Protein AF-A0A7J6RVM0-F1 (afdb_monomer)

Radius of gyration: 39.23 Å; Cα contacts (8 Å, |Δi|>4): 99; chains: 1; bounding box: 73×76×97 Å

Solvent-accessible surface area (backbone atoms only — not comparable to full-atom values): 15600 Å² total; per-residue (Å²): 110,70,68,58,53,52,49,55,49,51,59,50,51,53,38,50,75,67,66,37,81,84,51,55,70,68,57,56,49,52,52,51,51,55,53,43,67,66,47,49,62,53,53,52,47,52,54,49,55,61,58,46,70,56,40,62,62,53,48,52,56,52,52,52,54,42,52,54,50,46,51,50,42,72,72,75,33,83,79,55,61,64,68,63,50,49,50,53,49,52,56,49,54,54,46,53,52,51,50,52,55,44,50,55,50,36,73,73,45,59,89,88,51,85,70,73,70,56,68,66,58,57,52,50,56,52,50,52,53,47,50,54,50,52,49,62,73,63,61,70,73,78,72,76,81,74,76,53,71,73,44,67,71,33,58,69,52,40,47,52,52,46,49,64,72,43,66,85,42,90,85,61,72,70,76,57,57,82,77,49,53,62,67,56,50,50,51,52,46,53,54,70,75,52,80,82,68,74,73,72,61,65,72,64,65,76,74,68,86,81,77,88,87,88,87,88,83,85,86,90,83,81,89,78,90,82,86,86,82,88,77,90,87,80,88,79,88,79,90,83,89,87,89,83,91,135

Structure (mmCIF, N/CA/C/O backbone):
data_AF-A0A7J6RVM0-F1
#
_entry.id   AF-A0A7J6RVM0-F1
#
loop_
_atom_site.group_PDB
_atom_site.id
_atom_site.type_symbol
_atom_site.label_atom_id
_atom_site.label_alt_id
_atom_site.label_comp_id
_atom_site.label_asym_id
_atom_site.label_entity_id
_atom_site.label_seq_id
_atom_site.pdbx_PDB_ins_code
_atom_site.Cartn_x
_atom_site.Cartn_y
_atom_site.Cartn_z
_atom_site.occupancy
_atom_site.B_iso_or_equiv
_atom_site.auth_seq_id
_atom_site.auth_comp_id
_atom_site.auth_asym_id
_atom_site.auth_atom_id
_atom_site.pdbx_PDB_model_num
ATOM 1 N N . MET A 1 1 ? 14.704 2.846 -29.308 1.00 75.25 1 MET A N 1
ATOM 2 C CA . MET A 1 1 ? 15.282 2.308 -28.051 1.00 75.25 1 MET A CA 1
ATOM 3 C C . MET A 1 1 ? 16.031 0.999 -28.290 1.00 75.25 1 MET A C 1
ATOM 5 O O . MET A 1 1 ? 17.235 0.998 -28.102 1.00 75.25 1 MET A O 1
ATOM 9 N N . ARG A 1 2 ? 15.378 -0.074 -28.772 1.00 86.00 2 ARG A N 1
ATOM 10 C CA . ARG A 1 2 ? 16.031 -1.372 -29.061 1.00 86.00 2 ARG A CA 1
ATOM 11 C C . ARG A 1 2 ? 17.279 -1.259 -29.944 1.00 86.00 2 ARG A C 1
ATOM 13 O O . ARG A 1 2 ? 18.322 -1.780 -29.584 1.00 86.00 2 ARG A O 1
ATOM 20 N N . GLU A 1 3 ? 17.171 -0.568 -31.074 1.00 88.75 3 GLU A N 1
ATOM 21 C CA . GLU A 1 3 ? 18.282 -0.406 -32.025 1.00 88.75 3 GLU A CA 1
ATOM 22 C C . GLU A 1 3 ? 19.465 0.360 -31.424 1.00 88.75 3 GLU A C 1
ATOM 24 O O . GLU A 1 3 ? 20.609 0.004 -31.671 1.00 88.75 3 GLU A O 1
ATOM 29 N N . GLY A 1 4 ? 19.192 1.359 -30.577 1.00 87.69 4 GLY A N 1
ATOM 30 C CA . GLY A 1 4 ? 20.231 2.101 -29.859 1.00 87.69 4 GLY A CA 1
ATOM 31 C C . GLY A 1 4 ? 20.997 1.215 -28.878 1.00 87.69 4 GLY A C 1
ATOM 32 O O . GLY A 1 4 ? 22.219 1.211 -28.903 1.00 87.69 4 GLY A O 1
ATOM 33 N N . ILE A 1 5 ? 20.284 0.398 -28.092 1.00 89.56 5 ILE A N 1
ATOM 34 C CA . ILE A 1 5 ? 20.905 -0.565 -27.166 1.00 89.56 5 ILE A CA 1
ATOM 35 C C . ILE A 1 5 ? 21.752 -1.584 -27.933 1.00 89.56 5 ILE A C 1
ATOM 37 O O . ILE A 1 5 ? 22.880 -1.847 -27.538 1.00 89.56 5 ILE A O 1
ATOM 41 N N . MET A 1 6 ? 21.230 -2.131 -29.038 1.00 91.81 6 MET A N 1
ATOM 42 C CA . MET A 1 6 ? 21.968 -3.087 -29.874 1.00 91.81 6 MET A CA 1
ATOM 43 C C . MET A 1 6 ? 23.247 -2.473 -30.433 1.00 91.81 6 MET A C 1
ATOM 45 O O . MET A 1 6 ? 24.297 -3.101 -30.377 1.00 91.81 6 MET A O 1
ATOM 49 N N . LYS A 1 7 ? 23.174 -1.223 -30.898 1.00 93.19 7 LYS A N 1
ATOM 50 C CA . LYS A 1 7 ? 24.337 -0.489 -31.387 1.00 93.19 7 LYS A CA 1
ATOM 51 C C . LYS A 1 7 ? 25.396 -0.315 -30.297 1.00 93.19 7 LYS A C 1
ATOM 53 O O . LYS A 1 7 ? 26.555 -0.621 -30.536 1.00 93.19 7 LYS A O 1
ATOM 58 N N . THR A 1 8 ? 25.007 0.126 -29.101 1.00 91.25 8 THR A N 1
ATOM 59 C CA . THR A 1 8 ? 25.942 0.296 -27.975 1.00 91.25 8 THR A CA 1
ATOM 60 C C . THR A 1 8 ? 26.520 -1.037 -27.494 1.00 91.25 8 THR A C 1
ATOM 62 O O . THR A 1 8 ? 27.668 -1.073 -27.050 1.00 91.25 8 THR A O 1
ATOM 65 N N . LEU A 1 9 ? 25.760 -2.134 -27.602 1.00 93.38 9 LEU A N 1
ATOM 66 C CA . LEU A 1 9 ? 26.260 -3.485 -27.344 1.00 93.38 9 LEU A CA 1
ATOM 67 C C . LEU A 1 9 ? 27.372 -3.850 -28.332 1.00 93.38 9 LEU A C 1
ATOM 69 O O . LEU A 1 9 ? 28.460 -4.202 -27.891 1.00 93.38 9 LEU A O 1
ATOM 73 N N . SER A 1 10 ? 27.119 -3.695 -29.636 1.00 94.00 10 SER A N 1
ATOM 74 C CA . SER A 1 10 ? 28.106 -3.976 -30.685 1.00 94.00 10 SER A CA 1
ATOM 75 C C . SER A 1 10 ? 29.347 -3.095 -30.549 1.00 94.00 10 SER A C 1
ATOM 77 O O . SER A 1 10 ? 30.451 -3.611 -30.521 1.00 94.00 10 SER A O 1
ATOM 79 N N . GLU A 1 11 ? 29.185 -1.789 -30.321 1.00 93.38 11 GLU A N 1
ATOM 80 C CA . GLU A 1 11 ? 30.313 -0.871 -30.084 1.00 93.38 11 GLU A CA 1
ATOM 81 C C . GLU A 1 11 ? 31.141 -1.247 -28.837 1.00 93.38 11 GLU A C 1
ATOM 83 O O . GLU A 1 11 ? 32.331 -0.941 -28.752 1.00 93.38 11 GLU A O 1
ATOM 88 N N . SER A 1 12 ? 30.516 -1.869 -27.833 1.00 92.94 12 SER A N 1
ATOM 89 C CA . SER A 1 12 ? 31.219 -2.351 -26.638 1.00 92.94 12 SER A CA 1
ATOM 90 C C . SER A 1 12 ? 31.926 -3.684 -26.879 1.00 92.94 12 SER A C 1
ATOM 92 O O . SER A 1 12 ? 32.985 -3.909 -26.298 1.00 92.94 12 SER A O 1
ATOM 94 N N . GLU A 1 13 ? 31.352 -4.549 -27.716 1.00 93.31 13 GLU A N 1
ATOM 95 C CA . GLU A 1 13 ? 31.953 -5.806 -28.162 1.00 93.31 13 GLU A CA 1
ATOM 96 C C . GLU A 1 13 ? 33.166 -5.551 -29.064 1.00 93.31 13 GLU A C 1
ATOM 98 O O . GLU A 1 13 ? 34.245 -6.064 -28.779 1.00 93.31 13 GLU A O 1
ATOM 103 N N . ASP A 1 14 ? 33.025 -4.692 -30.074 1.00 94.75 14 ASP A N 1
ATOM 104 C CA . ASP A 1 14 ? 34.112 -4.297 -30.976 1.00 94.75 14 ASP A CA 1
ATOM 105 C C . ASP A 1 14 ? 35.287 -3.715 -30.180 1.00 94.75 14 ASP A C 1
ATOM 107 O O . ASP A 1 14 ? 36.434 -4.132 -30.339 1.00 94.75 14 ASP A O 1
ATOM 111 N N . TRP A 1 15 ? 34.995 -2.831 -29.219 1.00 94.81 15 TRP A N 1
ATOM 112 C CA . TRP A 1 15 ? 36.018 -2.287 -28.329 1.00 94.81 15 TRP A CA 1
ATOM 113 C C . TRP A 1 15 ? 36.731 -3.366 -27.507 1.00 94.81 15 TRP A C 1
ATOM 115 O O . TRP A 1 15 ? 37.932 -3.250 -27.284 1.00 94.81 15 TRP A O 1
ATOM 125 N N . LEU A 1 16 ? 36.028 -4.411 -27.059 1.00 94.75 16 LEU A N 1
ATOM 126 C CA . LEU A 1 16 ? 36.638 -5.494 -26.285 1.00 94.75 16 LEU A CA 1
ATOM 127 C C . LEU A 1 16 ? 37.669 -6.278 -27.113 1.00 94.75 16 LEU A C 1
ATOM 129 O O . LEU A 1 16 ? 38.666 -6.736 -26.555 1.00 94.75 16 LEU A O 1
ATOM 133 N N . TYR A 1 17 ? 37.435 -6.415 -28.421 1.00 93.25 17 TYR A N 1
ATOM 134 C CA . TYR A 1 17 ? 38.341 -7.095 -29.348 1.00 93.25 17 TYR A CA 1
ATOM 135 C C . TYR A 1 17 ? 39.488 -6.212 -29.860 1.00 93.25 17 TYR A C 1
ATOM 137 O O . TYR A 1 17 ? 40.534 -6.751 -30.219 1.00 93.25 17 TYR A O 1
ATOM 145 N N . GLU A 1 18 ? 39.312 -4.889 -29.892 1.00 92.06 18 GLU A N 1
ATOM 146 C CA . GLU A 1 18 ? 40.324 -3.937 -30.365 1.00 92.06 18 GLU A CA 1
ATOM 147 C C . GLU A 1 18 ? 41.184 -3.389 -29.212 1.00 92.06 18 GLU A C 1
ATOM 149 O O . GLU A 1 18 ? 42.302 -3.851 -28.985 1.00 92.06 18 GLU A O 1
ATOM 154 N N . ASP A 1 19 ? 40.653 -2.426 -28.457 1.00 90.44 19 ASP A N 1
ATOM 155 C CA . ASP A 1 19 ? 41.395 -1.662 -27.442 1.00 90.44 19 ASP A CA 1
ATOM 156 C C . ASP A 1 19 ? 41.213 -2.210 -26.013 1.00 90.44 19 ASP A C 1
ATOM 158 O O . ASP A 1 19 ? 41.836 -1.735 -25.061 1.00 90.44 19 ASP A O 1
ATOM 162 N N . GLY A 1 20 ? 40.324 -3.187 -25.829 1.00 87.56 20 GLY A N 1
ATOM 163 C CA . GLY A 1 20 ? 39.882 -3.645 -24.516 1.00 87.56 20 GLY A CA 1
ATOM 164 C C . GLY A 1 20 ? 40.926 -4.447 -23.742 1.00 87.56 20 GLY A C 1
ATOM 165 O O . GLY A 1 20 ? 40.943 -4.379 -22.514 1.00 87.56 20 GLY A O 1
ATOM 166 N N . PHE A 1 21 ? 41.815 -5.184 -24.416 1.00 89.50 21 PHE A N 1
ATOM 167 C CA . PHE A 1 21 ? 42.721 -6.142 -23.762 1.00 89.50 21 PHE A CA 1
ATOM 168 C C . PHE A 1 21 ? 43.601 -5.507 -22.670 1.00 89.50 21 PHE A C 1
ATOM 170 O O . PHE A 1 21 ? 43.690 -6.048 -21.568 1.00 89.50 21 PHE A O 1
ATOM 177 N N . ASP A 1 22 ? 44.169 -4.329 -22.946 1.00 91.31 22 ASP A N 1
ATOM 178 C CA . ASP A 1 22 ? 45.047 -3.591 -22.024 1.00 91.31 22 ASP A CA 1
ATOM 179 C C . ASP A 1 22 ? 44.336 -2.422 -21.310 1.00 91.31 22 ASP A C 1
ATOM 181 O O . ASP A 1 22 ? 44.972 -1.606 -20.632 1.00 91.31 22 ASP A O 1
ATOM 185 N N . ALA A 1 23 ? 43.011 -2.310 -21.454 1.00 92.38 23 ALA A N 1
ATOM 186 C CA . ALA A 1 23 ? 42.252 -1.205 -20.887 1.00 92.38 23 ALA A CA 1
ATOM 187 C C . ALA A 1 23 ? 42.207 -1.246 -19.351 1.00 92.38 23 ALA A C 1
ATOM 189 O O . ALA A 1 23 ? 42.189 -2.297 -18.705 1.00 92.38 23 ALA A O 1
ATOM 190 N N . GLN A 1 24 ? 42.134 -0.066 -18.734 1.00 94.75 24 GLN A N 1
ATOM 191 C CA . GLN A 1 24 ? 42.049 0.037 -17.279 1.00 94.75 24 GLN A CA 1
ATOM 192 C C . GLN A 1 24 ? 40.655 -0.350 -16.772 1.00 94.75 24 GLN A C 1
ATOM 194 O O . GLN A 1 24 ? 39.640 -0.079 -17.412 1.00 94.75 24 GLN A O 1
ATOM 199 N N . LEU A 1 25 ? 40.583 -0.903 -15.556 1.00 93.81 25 LEU A N 1
ATOM 200 C CA . LEU A 1 25 ? 39.324 -1.315 -14.916 1.00 93.81 25 LEU A CA 1
ATOM 201 C C . LEU A 1 25 ? 38.241 -0.218 -14.921 1.00 93.81 25 LEU A C 1
ATOM 203 O O . LEU A 1 25 ? 37.055 -0.513 -15.052 1.00 93.81 25 LEU A O 1
ATOM 207 N N . GLU A 1 26 ? 38.629 1.047 -14.769 1.00 95.06 26 GLU A N 1
ATOM 208 C CA . GLU A 1 26 ? 37.682 2.168 -14.776 1.00 95.06 26 GLU A CA 1
ATOM 209 C C . GLU A 1 26 ? 37.003 2.364 -16.138 1.00 95.06 26 GLU A C 1
ATOM 211 O O . GLU A 1 26 ? 35.838 2.755 -16.202 1.00 95.06 26 GLU A O 1
ATOM 216 N N . GLU A 1 27 ? 37.681 2.024 -17.232 1.00 93.31 27 GLU A N 1
ATOM 217 C CA . GLU A 1 27 ? 37.120 2.100 -18.578 1.00 93.31 27 GLU A CA 1
ATOM 218 C C . GLU A 1 27 ? 36.093 0.988 -18.822 1.00 93.31 27 GLU A C 1
ATOM 220 O O . GLU A 1 27 ? 34.999 1.251 -19.332 1.00 93.31 27 GLU A O 1
ATOM 225 N N . TYR A 1 28 ? 36.376 -0.218 -18.321 1.00 93.56 28 TYR A N 1
ATOM 226 C CA . TYR A 1 28 ? 35.412 -1.318 -18.266 1.00 93.56 28 TYR A CA 1
ATOM 227 C C . TYR A 1 28 ? 34.161 -0.949 -17.468 1.00 93.56 28 TYR A C 1
ATOM 229 O O . TYR A 1 28 ? 33.040 -1.130 -17.948 1.00 93.56 28 TYR A O 1
ATOM 237 N N . LYS A 1 29 ? 34.333 -0.399 -16.258 1.00 95.12 29 LYS A N 1
ATOM 238 C CA . LYS A 1 29 ? 33.209 0.046 -15.420 1.00 95.12 29 LYS A CA 1
ATOM 239 C C . LYS A 1 29 ? 32.382 1.110 -16.125 1.00 95.12 29 LYS A C 1
ATOM 241 O O . LYS A 1 29 ? 31.164 0.987 -16.176 1.00 95.12 29 LYS A O 1
ATOM 246 N N . LYS A 1 30 ? 33.029 2.111 -16.727 1.00 93.75 30 LYS A N 1
ATOM 247 C CA . LYS A 1 30 ? 32.347 3.191 -17.448 1.00 93.75 30 LYS A CA 1
ATOM 248 C C . LYS A 1 30 ? 31.478 2.658 -18.589 1.00 93.75 30 LYS A C 1
ATOM 250 O O . LYS A 1 30 ? 30.334 3.092 -18.729 1.00 93.75 30 LYS A O 1
ATOM 255 N N . ARG A 1 31 ? 31.993 1.722 -19.392 1.00 92.44 31 ARG A N 1
ATOM 256 C CA . ARG A 1 31 ? 31.228 1.099 -20.487 1.00 92.44 31 ARG A CA 1
ATOM 257 C C . ARG A 1 31 ? 30.086 0.236 -19.958 1.00 92.44 31 ARG A C 1
ATOM 259 O O . ARG A 1 31 ? 28.956 0.371 -20.424 1.00 92.44 31 ARG A O 1
ATOM 266 N N . LEU A 1 32 ? 30.351 -0.574 -18.933 1.00 94.00 32 LEU A N 1
ATOM 267 C CA . LEU A 1 32 ? 29.333 -1.386 -18.269 1.00 94.00 32 LEU A CA 1
ATOM 268 C C . LEU A 1 32 ? 28.209 -0.528 -17.673 1.00 94.00 32 LEU A C 1
ATOM 270 O O . LEU A 1 32 ? 27.037 -0.877 -17.796 1.00 94.00 32 LEU A O 1
ATOM 274 N N . ASP A 1 33 ? 28.539 0.595 -17.043 1.00 94.06 33 ASP A N 1
ATOM 275 C CA . ASP A 1 33 ? 27.556 1.506 -16.460 1.00 94.06 33 ASP A CA 1
ATOM 276 C C . ASP A 1 33 ? 26.748 2.236 -17.539 1.00 94.06 33 ASP A C 1
ATOM 278 O O . ASP A 1 33 ? 25.541 2.425 -17.373 1.00 94.06 33 ASP A O 1
ATOM 282 N N . GLY A 1 34 ? 27.372 2.572 -18.674 1.00 91.12 34 GLY A N 1
ATOM 283 C CA . GLY A 1 34 ? 26.673 3.065 -19.864 1.00 91.12 34 GLY A CA 1
ATOM 284 C C . GLY A 1 34 ? 25.631 2.067 -20.371 1.00 91.12 34 GLY A C 1
ATOM 285 O O . GLY A 1 34 ? 24.460 2.411 -20.502 1.00 91.12 34 GLY A O 1
ATOM 286 N N . LEU A 1 35 ? 26.026 0.804 -20.544 1.00 92.56 35 LEU A N 1
ATOM 287 C CA . LEU A 1 35 ? 25.126 -0.281 -20.948 1.00 92.56 35 LEU A CA 1
ATOM 288 C C . LEU A 1 35 ? 23.986 -0.498 -19.945 1.00 92.56 35 LEU A C 1
ATOM 290 O O . LEU A 1 35 ? 22.814 -0.587 -20.319 1.00 92.56 35 LEU A O 1
ATOM 294 N N . LYS A 1 36 ? 24.307 -0.548 -18.648 1.00 93.56 36 LYS A N 1
ATOM 295 C CA . LYS A 1 36 ? 23.308 -0.696 -17.582 1.00 93.56 36 LYS A CA 1
ATOM 296 C C . LYS A 1 36 ? 22.298 0.443 -17.591 1.00 93.56 36 LYS A C 1
ATOM 298 O O . LYS A 1 36 ? 21.120 0.186 -17.363 1.00 93.56 36 LYS A O 1
ATOM 303 N N . LYS A 1 37 ? 22.724 1.677 -17.860 1.00 92.38 37 LYS A N 1
ATOM 304 C CA . LYS A 1 37 ? 21.831 2.840 -17.894 1.00 92.38 37 LYS A CA 1
ATOM 305 C C . LYS A 1 37 ? 20.683 2.662 -18.888 1.00 92.38 37 LYS A C 1
ATOM 307 O O . LYS A 1 37 ? 19.568 3.080 -18.583 1.00 92.38 37 LYS A O 1
ATOM 312 N N . ASP A 1 38 ? 20.936 2.006 -20.015 1.00 89.75 38 ASP A N 1
ATOM 313 C CA . ASP A 1 38 ? 19.923 1.800 -21.048 1.00 89.75 38 ASP A CA 1
ATOM 314 C C . ASP A 1 38 ? 19.132 0.496 -20.853 1.00 89.75 38 ASP A C 1
ATOM 316 O O . ASP A 1 38 ? 17.924 0.459 -21.104 1.00 89.75 38 ASP A O 1
ATOM 320 N N . VAL A 1 39 ? 19.780 -0.567 -20.361 1.00 91.75 39 VAL A N 1
ATOM 321 C CA . VAL A 1 39 ? 19.162 -1.896 -20.193 1.00 91.75 39 VAL A CA 1
ATOM 322 C C . VAL A 1 39 ? 18.356 -2.015 -18.897 1.00 91.75 39 VAL A C 1
ATOM 324 O O . VAL A 1 39 ? 17.253 -2.563 -18.912 1.00 91.75 39 VAL A O 1
ATOM 327 N N . VAL A 1 40 ? 18.850 -1.487 -17.773 1.00 93.06 40 VAL A N 1
ATOM 328 C CA . VAL A 1 40 ? 18.185 -1.609 -16.461 1.00 93.06 40 VAL A CA 1
ATOM 329 C C . VAL A 1 40 ? 16.753 -1.057 -16.477 1.00 93.06 40 VAL A C 1
ATOM 331 O O . VAL A 1 40 ? 15.871 -1.738 -15.958 1.00 93.06 40 VAL A O 1
ATOM 334 N N . PRO A 1 41 ? 16.447 0.098 -17.102 1.00 91.88 41 PRO A N 1
ATOM 335 C CA . PRO A 1 41 ? 15.066 0.569 -17.215 1.00 91.88 41 PRO A CA 1
ATOM 336 C C . PRO A 1 41 ? 14.154 -0.377 -18.007 1.00 91.88 41 PRO A C 1
ATOM 338 O O . PRO A 1 41 ? 12.957 -0.435 -17.739 1.00 91.88 41 PRO A O 1
ATOM 341 N N . VAL A 1 42 ? 14.691 -1.109 -18.990 1.00 91.56 42 VAL A N 1
ATOM 342 C CA . VAL A 1 42 ? 13.926 -2.100 -19.765 1.00 91.56 42 VAL A CA 1
ATOM 343 C C . VAL A 1 42 ? 13.591 -3.305 -18.895 1.00 91.56 42 VAL A C 1
ATOM 345 O O . VAL A 1 42 ? 12.426 -3.690 -18.845 1.00 91.56 42 VAL A O 1
ATOM 348 N N . LEU A 1 43 ? 14.581 -3.844 -18.178 1.00 92.00 43 LEU A N 1
ATOM 349 C CA . LEU A 1 43 ? 14.378 -4.954 -17.243 1.00 92.00 43 LEU A CA 1
ATOM 350 C C . LEU A 1 43 ? 13.387 -4.569 -16.143 1.00 92.00 43 LEU A C 1
ATOM 352 O O . LEU A 1 43 ? 12.405 -5.265 -15.930 1.00 92.00 43 LEU A O 1
ATOM 356 N N . PHE A 1 44 ? 13.561 -3.388 -15.547 1.00 93.00 44 PHE A N 1
ATOM 357 C CA . PHE A 1 44 ? 12.648 -2.863 -14.536 1.00 93.00 44 PHE A CA 1
ATOM 358 C C . PHE A 1 44 ? 11.197 -2.784 -15.033 1.00 93.00 44 PHE A C 1
ATOM 360 O O . PHE A 1 44 ? 10.270 -3.137 -14.306 1.00 93.00 44 PHE A O 1
ATOM 367 N N . ARG A 1 45 ? 10.979 -2.319 -16.272 1.00 92.50 45 ARG A N 1
ATOM 368 C CA . ARG A 1 45 ? 9.635 -2.276 -16.865 1.00 92.50 45 ARG A CA 1
ATOM 369 C C . ARG A 1 45 ? 9.051 -3.673 -17.053 1.00 92.50 45 ARG A C 1
ATOM 371 O O . ARG A 1 45 ? 7.867 -3.841 -16.776 1.00 92.50 45 ARG A O 1
ATOM 378 N N . ALA A 1 46 ? 9.854 -4.635 -17.507 1.00 91.75 46 ALA A N 1
ATOM 379 C CA . ALA A 1 46 ? 9.426 -6.020 -17.678 1.00 91.75 46 ALA A CA 1
ATOM 380 C C . ALA A 1 46 ? 9.022 -6.648 -16.334 1.00 91.75 46 ALA A C 1
ATOM 382 O O . ALA A 1 46 ? 7.883 -7.092 -16.197 1.00 91.75 46 ALA A O 1
ATOM 383 N N . ASP A 1 47 ? 9.890 -6.556 -15.324 1.00 92.62 47 ASP A N 1
ATOM 384 C CA . ASP A 1 47 ? 9.629 -7.068 -13.974 1.00 92.62 47 ASP A CA 1
ATOM 385 C C . ASP A 1 47 ? 8.356 -6.452 -13.380 1.00 92.62 47 ASP A C 1
ATOM 387 O O . ASP A 1 47 ? 7.509 -7.132 -12.801 1.00 92.62 47 ASP A O 1
ATOM 391 N N . GLU A 1 48 ? 8.174 -5.141 -13.538 1.00 93.88 48 GLU A N 1
ATOM 392 C CA . GLU A 1 48 ? 6.984 -4.476 -13.027 1.00 93.88 48 GLU A CA 1
ATOM 393 C C . GLU A 1 48 ? 5.696 -4.891 -13.759 1.00 93.88 48 GLU A C 1
ATOM 395 O O . GLU A 1 48 ? 4.629 -4.869 -13.149 1.00 93.88 48 GLU A O 1
ATOM 400 N N . VAL A 1 49 ? 5.744 -5.259 -15.045 1.00 91.62 49 VAL A N 1
ATOM 401 C CA . VAL A 1 49 ? 4.563 -5.799 -15.745 1.00 91.62 49 VAL A CA 1
ATOM 402 C C . VAL A 1 49 ? 4.128 -7.116 -15.108 1.00 91.62 49 VAL A C 1
ATOM 404 O O . VAL A 1 49 ? 2.942 -7.272 -14.814 1.00 91.62 49 VAL A O 1
ATOM 407 N N . GLU A 1 50 ? 5.073 -8.009 -14.822 1.00 91.88 50 GLU A N 1
ATOM 408 C CA . GLU A 1 50 ? 4.795 -9.280 -14.148 1.00 91.88 50 GLU A CA 1
ATOM 409 C C . GLU A 1 50 ? 4.250 -9.050 -12.734 1.00 91.88 50 GLU A C 1
ATOM 411 O O . GLU A 1 50 ? 3.186 -9.554 -12.374 1.00 91.88 50 GLU A O 1
ATOM 416 N N . LEU A 1 51 ? 4.913 -8.198 -11.948 1.00 92.12 51 LEU A N 1
ATOM 417 C CA . LEU A 1 51 ? 4.507 -7.901 -10.572 1.00 92.12 51 LEU A CA 1
ATOM 418 C C . LEU A 1 51 ? 3.136 -7.212 -10.474 1.00 92.12 51 LEU A C 1
ATOM 420 O O . LEU A 1 51 ? 2.465 -7.326 -9.443 1.00 92.12 51 LEU A O 1
ATOM 424 N N . ARG A 1 52 ? 2.717 -6.464 -11.503 1.00 91.00 52 ARG A N 1
ATOM 425 C CA . ARG A 1 52 ? 1.405 -5.801 -11.526 1.00 91.00 52 ARG A CA 1
ATOM 426 C C . ARG A 1 52 ? 0.252 -6.764 -11.769 1.00 91.00 52 ARG A C 1
ATOM 428 O O . ARG A 1 52 ? -0.850 -6.432 -11.338 1.00 91.00 52 ARG A O 1
ATOM 435 N N . ALA A 1 53 ? 0.479 -7.917 -12.398 1.00 90.94 53 ALA A N 1
ATOM 436 C CA . ALA A 1 53 ? -0.585 -8.878 -12.688 1.00 90.94 53 ALA A CA 1
ATOM 437 C C . ALA A 1 53 ? -1.327 -9.313 -11.409 1.00 90.94 53 ALA A C 1
ATOM 439 O O . ALA A 1 53 ? -2.557 -9.308 -11.369 1.00 90.94 53 ALA A O 1
ATOM 440 N N . ASP A 1 54 ? -0.583 -9.558 -10.328 1.00 91.00 54 ASP A N 1
ATOM 441 C CA . ASP A 1 54 ? -1.133 -10.016 -9.044 1.00 91.00 54 ASP A CA 1
ATOM 442 C C . ASP A 1 54 ? -1.538 -8.873 -8.096 1.00 91.00 54 ASP A C 1
ATOM 444 O O . ASP A 1 54 ? -2.115 -9.096 -7.024 1.00 91.00 54 ASP A O 1
ATOM 448 N N . LEU A 1 55 ? -1.223 -7.622 -8.444 1.00 93.31 55 LEU A N 1
ATOM 449 C CA . LEU A 1 55 ? -1.420 -6.485 -7.548 1.00 93.31 55 LEU A CA 1
ATOM 450 C C . LEU A 1 55 ? -2.899 -6.220 -7.200 1.00 93.31 55 LEU A C 1
ATOM 452 O O . LEU A 1 55 ? -3.166 -5.976 -6.020 1.00 93.31 55 LEU A O 1
ATOM 456 N N . PRO A 1 56 ? -3.868 -6.264 -8.138 1.00 93.12 56 PRO A N 1
ATOM 457 C CA . PRO A 1 56 ? -5.269 -5.979 -7.825 1.00 93.12 56 PRO A CA 1
ATOM 458 C C . PRO A 1 56 ? -5.875 -6.977 -6.832 1.00 93.12 56 PRO A C 1
ATOM 460 O O . PRO A 1 56 ? -6.567 -6.573 -5.895 1.00 93.12 56 PRO A O 1
ATOM 463 N N . ASP A 1 57 ? -5.570 -8.268 -6.988 1.00 94.19 57 ASP A N 1
ATOM 464 C CA . ASP A 1 57 ? -6.014 -9.317 -6.064 1.00 94.19 57 ASP A CA 1
ATOM 465 C C . ASP A 1 57 ? -5.395 -9.123 -4.671 1.00 94.19 57 ASP A C 1
ATOM 467 O O . ASP A 1 57 ? -6.098 -9.141 -3.654 1.00 94.19 57 ASP A O 1
ATOM 471 N N . TRP A 1 58 ? -4.091 -8.831 -4.615 1.00 94.56 58 TRP A N 1
ATOM 472 C CA . TRP A 1 58 ? -3.411 -8.528 -3.357 1.00 94.56 58 TRP A CA 1
ATOM 473 C C . TRP A 1 58 ? -4.016 -7.307 -2.645 1.00 94.56 58 TRP A C 1
ATOM 475 O O . TRP A 1 58 ? -4.253 -7.351 -1.432 1.00 94.56 58 TRP A O 1
ATOM 485 N N . VAL A 1 59 ? -4.297 -6.229 -3.386 1.00 95.44 59 VAL A N 1
ATOM 486 C CA . VAL A 1 59 ? -4.931 -5.012 -2.857 1.00 95.44 59 VAL A CA 1
ATOM 487 C C . VAL A 1 59 ? -6.321 -5.328 -2.309 1.00 95.44 59 VAL A C 1
ATOM 489 O O . VAL A 1 59 ? -6.602 -4.986 -1.160 1.00 95.44 59 VAL A O 1
ATOM 492 N N . SER A 1 60 ? -7.153 -6.034 -3.078 1.00 94.81 60 SER A N 1
ATOM 493 C CA 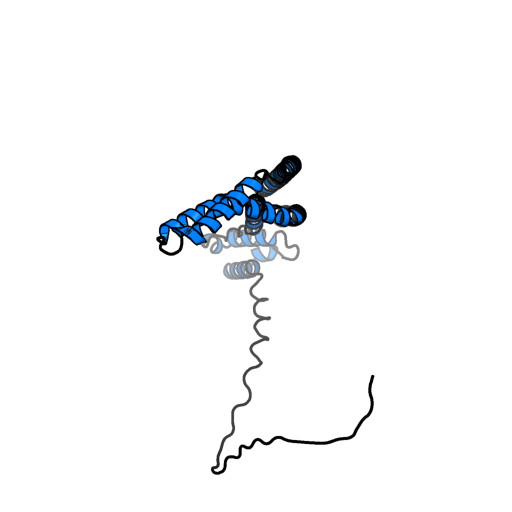. SER A 1 60 ? -8.510 -6.425 -2.676 1.00 94.81 60 SER A CA 1
ATOM 494 C C . SER A 1 60 ? -8.509 -7.204 -1.356 1.00 94.81 60 SER A C 1
ATOM 496 O O . SER A 1 60 ? -9.180 -6.823 -0.391 1.00 94.81 60 SER A O 1
ATOM 498 N N . LYS A 1 61 ? -7.657 -8.233 -1.251 1.00 95.69 61 LYS A N 1
ATOM 499 C CA . LYS A 1 61 ? -7.489 -9.026 -0.022 1.00 95.69 61 LYS A CA 1
ATOM 500 C C . LYS A 1 61 ? -7.071 -8.161 1.164 1.00 95.69 61 LYS A C 1
ATOM 502 O O . LYS A 1 61 ? -7.571 -8.333 2.280 1.00 95.69 61 LYS A O 1
ATOM 507 N N . LYS A 1 62 ? -6.147 -7.223 0.948 1.00 94.88 62 LYS A N 1
ATOM 508 C CA . LYS A 1 62 ? -5.622 -6.388 2.029 1.00 94.88 62 LYS A CA 1
ATOM 509 C C . LYS A 1 62 ? -6.631 -5.342 2.498 1.00 94.88 62 LYS A C 1
ATOM 511 O O . LYS A 1 62 ? -6.758 -5.149 3.707 1.00 94.88 62 LYS A O 1
ATOM 516 N N . VAL A 1 63 ? -7.382 -4.733 1.584 1.00 95.88 63 VAL A N 1
ATOM 517 C CA . VAL A 1 63 ? -8.476 -3.814 1.919 1.00 95.88 63 VAL A CA 1
ATOM 518 C C . VAL A 1 63 ? -9.591 -4.543 2.669 1.00 95.88 63 VAL A C 1
ATOM 520 O O . VAL A 1 63 ? -10.028 -4.068 3.717 1.00 95.88 63 VAL A O 1
ATOM 523 N N . ALA A 1 64 ? -9.991 -5.738 2.223 1.00 95.56 64 ALA A N 1
ATOM 524 C CA . ALA A 1 64 ? -10.974 -6.556 2.935 1.00 95.56 64 ALA A CA 1
ATOM 525 C C . ALA A 1 64 ? -10.528 -6.867 4.376 1.00 95.56 64 ALA A C 1
ATOM 527 O O . ALA A 1 64 ? -11.314 -6.756 5.319 1.00 95.56 64 ALA A O 1
ATOM 528 N N . SER A 1 65 ? -9.243 -7.181 4.572 1.00 94.88 65 SER A N 1
ATOM 529 C CA . SER A 1 65 ? -8.673 -7.368 5.910 1.00 94.88 65 SER A CA 1
ATOM 530 C C . SER A 1 65 ? -8.750 -6.102 6.769 1.00 94.88 65 SER A C 1
ATOM 532 O O . SER A 1 65 ? -9.025 -6.217 7.961 1.00 94.88 65 SER A O 1
ATOM 534 N N . ILE A 1 66 ? -8.504 -4.916 6.203 1.00 93.88 66 ILE A N 1
ATOM 535 C CA . ILE A 1 66 ? -8.604 -3.640 6.929 1.00 93.88 66 ILE A CA 1
ATOM 536 C C . ILE A 1 66 ? -10.058 -3.371 7.327 1.00 93.88 66 ILE A C 1
ATOM 538 O O . ILE A 1 66 ? -10.324 -3.076 8.491 1.00 93.88 66 ILE A O 1
ATOM 542 N N . ARG A 1 67 ? -11.009 -3.564 6.407 1.00 94.44 67 ARG A N 1
ATOM 543 C CA . ARG A 1 67 ? -12.445 -3.400 6.682 1.00 94.44 67 ARG A CA 1
ATOM 544 C C . ARG A 1 67 ? -12.931 -4.333 7.792 1.00 94.44 67 ARG A C 1
ATOM 546 O O . ARG A 1 67 ? -13.636 -3.888 8.690 1.00 94.44 67 ARG A O 1
ATOM 553 N N . LYS A 1 68 ? -12.476 -5.590 7.806 1.00 94.31 68 LYS A N 1
ATOM 554 C CA . LYS A 1 68 ? -12.776 -6.537 8.895 1.00 94.31 68 LYS A CA 1
ATOM 555 C C . LYS A 1 68 ? -12.258 -6.055 10.254 1.00 94.31 68 LYS A C 1
ATOM 557 O O . LYS A 1 68 ? -12.930 -6.223 11.271 1.00 94.31 68 LYS A O 1
ATOM 562 N N . VAL A 1 69 ? -11.064 -5.459 10.284 1.00 91.69 69 VAL A N 1
ATOM 563 C CA . VAL A 1 69 ? -10.515 -4.865 11.512 1.00 91.69 69 VAL A CA 1
ATOM 564 C C . VAL A 1 69 ? -11.377 -3.692 11.973 1.00 91.69 69 VAL A C 1
ATOM 566 O O . VAL A 1 69 ? -11.697 -3.622 13.155 1.00 91.69 69 VAL A O 1
ATOM 569 N N . LEU A 1 70 ? -11.793 -2.811 11.062 1.00 91.62 70 LEU A N 1
ATOM 570 C CA . LEU A 1 70 ? -12.658 -1.676 11.395 1.00 91.62 70 LEU A CA 1
ATOM 571 C C . LEU A 1 70 ? -14.006 -2.121 11.963 1.00 91.62 70 LEU A C 1
ATOM 573 O O . LEU A 1 70 ? -14.414 -1.609 13.002 1.00 91.62 70 LEU A O 1
ATOM 577 N N . ASP A 1 71 ? -14.641 -3.117 11.350 1.00 91.50 71 ASP A N 1
ATOM 578 C CA . ASP A 1 71 ? -15.887 -3.703 11.850 1.00 91.50 71 ASP A CA 1
ATOM 579 C C . ASP A 1 71 ? -15.711 -4.284 13.263 1.00 91.50 71 ASP A C 1
ATOM 581 O O . ASP A 1 71 ? -16.479 -3.989 14.178 1.00 91.50 71 ASP A O 1
ATOM 585 N N . THR A 1 72 ? -14.613 -5.013 13.493 1.00 89.06 72 THR A N 1
ATOM 586 C CA . THR A 1 72 ? -14.274 -5.566 14.816 1.00 89.06 72 THR A CA 1
ATOM 587 C C . THR A 1 72 ? -14.058 -4.469 15.864 1.00 89.06 72 THR A C 1
ATOM 589 O O . THR A 1 72 ? -14.438 -4.641 17.023 1.00 89.06 72 THR A O 1
ATOM 592 N N . VAL A 1 73 ? -13.428 -3.351 15.490 1.00 87.62 73 VAL A N 1
ATOM 593 C CA . VAL A 1 73 ? -13.190 -2.211 16.387 1.00 87.62 73 VAL A CA 1
ATOM 594 C C . VAL A 1 73 ? -14.509 -1.521 16.735 1.00 87.62 73 VAL A C 1
ATOM 596 O O . VAL A 1 73 ? -14.767 -1.291 17.913 1.00 87.62 73 VAL A O 1
ATOM 599 N N . LEU A 1 74 ? -15.357 -1.246 15.743 1.00 86.00 74 LEU A N 1
ATOM 600 C CA . LEU A 1 74 ? -16.634 -0.556 15.943 1.00 86.00 74 LEU A CA 1
ATOM 601 C C . LEU A 1 74 ? -17.632 -1.386 16.766 1.00 86.00 74 LEU A C 1
ATOM 603 O O . LEU A 1 74 ? -18.391 -0.821 17.548 1.00 86.00 74 LEU A O 1
ATOM 607 N N . THR A 1 75 ? -17.613 -2.714 16.625 1.00 85.44 75 THR A N 1
ATOM 608 C CA . THR A 1 75 ? -18.523 -3.622 17.345 1.00 85.44 75 THR A CA 1
ATOM 609 C C . THR A 1 75 ? -18.026 -3.991 18.743 1.00 85.44 75 THR A C 1
ATOM 611 O O . THR A 1 75 ? -18.791 -3.928 19.703 1.00 85.44 75 THR A O 1
ATOM 614 N N . ASN A 1 76 ? -16.747 -4.356 18.890 1.00 83.81 76 ASN A N 1
ATOM 615 C CA . ASN A 1 76 ? -16.234 -4.957 20.128 1.00 83.81 76 ASN A CA 1
ATOM 616 C C . ASN A 1 76 ? -15.431 -3.992 21.010 1.00 83.81 76 ASN A C 1
ATOM 618 O O . ASN A 1 76 ? -15.106 -4.332 22.150 1.00 83.81 76 ASN A O 1
ATOM 622 N N . ARG A 1 77 ? -15.056 -2.808 20.506 1.00 81.12 77 ARG A N 1
ATOM 623 C CA . ARG A 1 77 ? -14.148 -1.884 21.206 1.00 81.12 77 ARG A CA 1
ATOM 624 C C . ARG A 1 77 ? -14.765 -0.505 21.387 1.00 81.12 77 ARG A C 1
ATOM 626 O O . ARG A 1 77 ? -14.247 0.489 20.893 1.00 81.12 77 ARG A O 1
ATOM 633 N N . THR A 1 78 ? -15.811 -0.436 22.206 1.00 79.62 78 THR A N 1
ATOM 634 C CA . THR A 1 78 ? -16.526 0.812 22.549 1.00 79.62 78 THR A CA 1
ATOM 635 C C . THR A 1 78 ? -15.658 1.885 23.221 1.00 79.62 78 THR A C 1
ATOM 637 O O . THR A 1 78 ? -16.063 3.039 23.307 1.00 79.62 78 THR A O 1
ATOM 640 N N . TRP A 1 79 ? -14.460 1.528 23.699 1.00 81.25 79 TRP A N 1
ATOM 641 C CA . TRP A 1 79 ? -13.482 2.469 24.260 1.00 81.25 79 TRP A CA 1
ATOM 642 C C . TRP A 1 79 ? -12.572 3.123 23.210 1.00 81.25 79 TRP A C 1
ATOM 644 O O . TRP A 1 79 ? -11.798 4.018 23.548 1.00 81.25 79 TRP A O 1
ATOM 654 N N . VAL A 1 80 ? -12.601 2.656 21.961 1.00 83.19 80 VAL A N 1
ATOM 655 C CA . VAL A 1 80 ? -11.875 3.281 20.854 1.00 83.19 80 VAL A CA 1
ATOM 656 C C . VAL A 1 80 ? -12.741 4.401 20.294 1.00 83.19 80 VAL A C 1
ATOM 658 O O . VAL A 1 80 ? -13.922 4.209 20.031 1.00 83.19 80 VAL A O 1
ATOM 661 N N . ALA A 1 81 ? -12.157 5.584 20.104 1.00 83.38 81 ALA A N 1
ATOM 662 C CA . ALA A 1 81 ? -12.884 6.710 19.536 1.00 83.38 81 ALA A CA 1
ATOM 663 C C . ALA A 1 81 ? -13.319 6.396 18.095 1.00 83.38 81 ALA A C 1
ATOM 665 O O . ALA A 1 81 ? -12.470 6.174 17.227 1.00 83.38 81 ALA A O 1
ATOM 666 N N . ASN A 1 82 ? -14.626 6.441 17.828 1.00 85.50 82 ASN A N 1
ATOM 667 C CA . ASN A 1 82 ? -15.192 6.167 16.501 1.00 85.50 82 ASN A CA 1
ATOM 668 C C . ASN A 1 82 ? -14.573 7.042 15.403 1.00 85.50 82 ASN A C 1
ATOM 670 O O . ASN A 1 82 ? -14.329 6.557 14.305 1.00 85.50 82 ASN A O 1
ATOM 674 N N . GLU A 1 83 ? -14.225 8.291 15.721 1.00 85.69 83 GLU A N 1
ATOM 675 C CA . GLU A 1 83 ? -13.544 9.210 14.803 1.00 85.69 83 GLU A CA 1
ATOM 676 C C . GLU A 1 83 ? -12.223 8.635 14.265 1.00 85.69 83 GLU A C 1
ATOM 678 O O . GLU A 1 83 ? -11.920 8.752 13.079 1.00 85.69 83 GLU A O 1
ATOM 683 N N . THR A 1 84 ? -11.455 7.935 15.108 1.00 85.19 84 THR A N 1
ATOM 684 C CA . THR A 1 84 ? -10.192 7.310 14.683 1.00 85.19 84 THR A CA 1
ATOM 685 C C . THR A 1 84 ? -10.414 6.111 13.764 1.00 85.19 84 THR A C 1
ATOM 687 O O . THR A 1 84 ? -9.646 5.917 12.823 1.00 85.19 84 THR A O 1
ATOM 690 N N . ALA A 1 85 ? -11.481 5.339 13.989 1.00 88.25 85 ALA A N 1
ATOM 691 C CA . ALA A 1 85 ? -11.868 4.242 13.108 1.00 88.25 85 ALA A CA 1
ATOM 692 C C . ALA A 1 85 ? -12.400 4.765 11.764 1.00 88.25 85 ALA A C 1
ATOM 694 O O . ALA A 1 85 ? -12.013 4.260 10.712 1.00 88.25 85 ALA A O 1
ATOM 695 N N . TRP A 1 86 ? -13.217 5.820 11.785 1.00 90.56 86 TRP A N 1
ATOM 696 C CA . TRP A 1 86 ? -13.725 6.475 10.579 1.00 90.56 86 TRP A CA 1
ATOM 697 C C . TRP A 1 86 ? -12.614 7.084 9.739 1.00 90.56 86 TRP A C 1
ATOM 699 O O . TRP A 1 86 ? -12.632 6.925 8.526 1.00 90.56 86 TRP A O 1
ATOM 709 N N . LYS A 1 87 ? -11.601 7.695 10.363 1.00 93.06 87 LYS A N 1
ATOM 710 C CA . LYS A 1 87 ? -10.430 8.193 9.636 1.00 93.06 87 LYS A CA 1
ATOM 711 C C . LYS A 1 87 ? -9.745 7.084 8.834 1.00 93.06 87 LYS A C 1
ATOM 713 O O . LYS A 1 87 ? -9.472 7.271 7.657 1.00 93.06 87 LYS A O 1
ATOM 718 N N . VAL A 1 88 ? -9.507 5.924 9.448 1.00 93.00 88 VAL A N 1
ATOM 719 C CA . VAL A 1 88 ? -8.893 4.779 8.753 1.00 93.00 88 VAL A CA 1
ATOM 720 C C . VAL A 1 88 ? -9.818 4.223 7.662 1.00 93.00 88 VAL A C 1
ATOM 722 O O . VAL A 1 88 ? -9.328 3.778 6.625 1.00 93.00 88 VAL A O 1
ATOM 725 N N . GLY A 1 89 ? -11.138 4.266 7.868 1.00 93.00 89 GLY A N 1
ATOM 726 C CA . GLY A 1 89 ? -12.131 3.956 6.834 1.00 93.00 89 GLY A CA 1
ATOM 727 C C . GLY A 1 89 ? -12.010 4.884 5.625 1.00 93.00 89 GLY A C 1
ATOM 728 O O . GLY A 1 89 ? -11.770 4.407 4.521 1.00 93.00 89 GLY A O 1
ATOM 729 N N . ASN A 1 90 ? -12.048 6.197 5.855 1.00 95.19 90 ASN A N 1
ATOM 730 C CA . ASN A 1 90 ? -11.902 7.209 4.809 1.00 95.19 90 ASN A CA 1
ATOM 731 C C . ASN A 1 90 ? -10.558 7.079 4.078 1.00 95.19 90 ASN A C 1
ATOM 733 O O . ASN A 1 90 ? -10.536 7.039 2.855 1.00 95.19 90 ASN A O 1
ATOM 737 N N . ASP A 1 91 ? -9.448 6.902 4.807 1.00 94.25 91 ASP A N 1
ATOM 738 C CA . ASP A 1 91 ? -8.122 6.684 4.210 1.00 94.25 91 ASP A CA 1
ATOM 739 C C . ASP A 1 91 ? -8.103 5.436 3.298 1.00 94.25 91 ASP A C 1
ATOM 741 O O . ASP A 1 91 ? -7.370 5.388 2.305 1.00 94.25 91 ASP A O 1
ATOM 745 N N . THR A 1 92 ? -8.896 4.410 3.634 1.00 94.94 92 THR A N 1
ATOM 746 C CA . THR A 1 92 ? -9.037 3.180 2.838 1.00 94.94 92 THR A CA 1
ATOM 747 C C . THR A 1 92 ? -9.849 3.423 1.565 1.00 94.94 92 THR A C 1
ATOM 749 O O . THR A 1 92 ? -9.445 2.963 0.496 1.00 94.94 92 THR A O 1
ATOM 752 N N . ASP A 1 93 ? -10.951 4.165 1.652 1.00 95.94 93 ASP A N 1
ATOM 753 C CA . ASP A 1 93 ? -11.805 4.487 0.501 1.00 95.94 93 ASP A CA 1
ATOM 754 C C . ASP A 1 93 ? -11.110 5.470 -0.465 1.00 95.94 93 ASP A C 1
ATOM 756 O O . ASP A 1 93 ? -11.142 5.294 -1.691 1.00 95.94 93 ASP A O 1
ATOM 760 N N . ASP A 1 94 ? -10.371 6.442 0.077 1.00 96.06 94 ASP A N 1
ATOM 761 C CA . ASP A 1 94 ? -9.505 7.347 -0.684 1.00 96.06 94 ASP A CA 1
ATOM 762 C C . ASP A 1 94 ? -8.409 6.570 -1.423 1.00 96.06 94 ASP A C 1
ATOM 764 O O . ASP A 1 94 ? -8.086 6.860 -2.579 1.00 96.06 94 ASP A O 1
ATOM 768 N N . PHE A 1 95 ? -7.830 5.554 -0.774 1.00 96.25 95 PHE A N 1
ATOM 769 C CA . PHE A 1 95 ? -6.851 4.677 -1.404 1.00 96.25 95 PHE A CA 1
ATOM 770 C C . PHE A 1 95 ? -7.457 3.861 -2.552 1.00 96.25 95 PHE A C 1
ATOM 772 O O . PHE A 1 95 ? -6.820 3.755 -3.599 1.00 96.25 95 PHE A O 1
ATOM 779 N N . GLU A 1 96 ? -8.657 3.296 -2.394 1.00 94.38 96 GLU A N 1
ATOM 780 C CA . GLU A 1 96 ? -9.317 2.542 -3.470 1.00 94.38 96 GLU A CA 1
ATOM 781 C C . GLU A 1 96 ? -9.620 3.425 -4.683 1.00 94.38 96 GLU A C 1
ATOM 783 O O . GLU A 1 96 ? -9.391 3.008 -5.821 1.00 94.38 96 GLU A O 1
ATOM 788 N N . THR A 1 97 ? -10.090 4.651 -4.447 1.00 95.69 97 THR A N 1
ATOM 789 C CA . THR A 1 97 ? -10.352 5.630 -5.512 1.00 95.69 97 THR A CA 1
ATOM 790 C C . THR A 1 97 ? -9.060 5.987 -6.242 1.00 95.69 97 THR A C 1
ATOM 792 O O . THR A 1 97 ? -8.970 5.849 -7.462 1.00 95.69 97 THR A O 1
ATOM 795 N N . TRP A 1 98 ? -8.014 6.329 -5.488 1.00 95.19 98 TRP A N 1
ATOM 796 C CA . TRP A 1 98 ? -6.688 6.613 -6.033 1.00 95.19 98 TRP A CA 1
ATOM 797 C C . TRP A 1 98 ? -6.102 5.436 -6.824 1.00 95.19 98 TRP A C 1
ATOM 799 O O . TRP A 1 98 ? -5.503 5.639 -7.881 1.00 95.19 98 TRP A O 1
ATOM 809 N N . PHE A 1 99 ? -6.266 4.204 -6.336 1.00 94.88 99 PHE A N 1
ATOM 810 C CA . PHE A 1 99 ? -5.739 3.017 -7.004 1.00 94.88 99 PHE A CA 1
ATOM 811 C C . PHE A 1 99 ? -6.464 2.750 -8.327 1.00 94.88 99 PHE A C 1
ATOM 813 O O . PHE A 1 99 ? -5.802 2.491 -9.329 1.00 94.88 99 PHE A O 1
ATOM 820 N N . LYS A 1 100 ? -7.794 2.901 -8.371 1.00 94.06 100 LYS A N 1
ATOM 821 C CA . LYS A 1 100 ? -8.573 2.782 -9.616 1.00 94.06 100 LYS A CA 1
ATOM 822 C C . LYS A 1 100 ? -8.160 3.823 -10.658 1.00 94.06 100 LYS A C 1
ATOM 824 O O . LYS A 1 100 ? -7.963 3.481 -11.821 1.00 94.06 100 LYS A O 1
ATOM 829 N N . GLU A 1 101 ? -7.977 5.078 -10.251 1.00 94.50 101 GLU A N 1
ATOM 830 C CA . GLU A 1 101 ? -7.490 6.130 -11.153 1.00 94.50 101 GLU A CA 1
ATOM 831 C C . GLU A 1 101 ? -6.086 5.829 -11.691 1.00 94.50 101 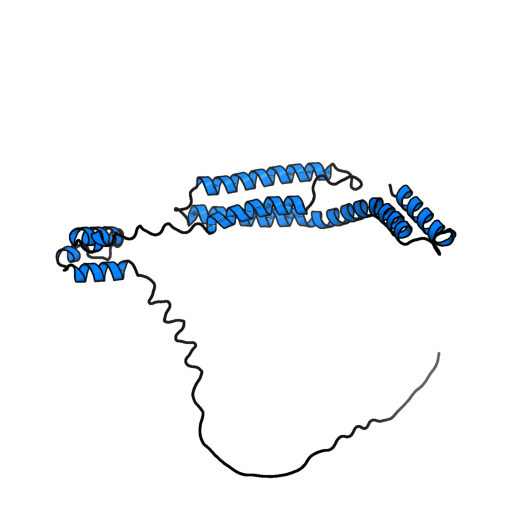GLU A C 1
ATOM 833 O O . GLU A 1 101 ? -5.791 6.077 -12.861 1.00 94.50 101 GLU A O 1
ATOM 838 N N . LEU A 1 102 ? -5.210 5.289 -10.843 1.00 93.06 102 LEU A N 1
ATOM 839 C CA . LEU A 1 102 ? -3.871 4.867 -11.242 1.00 93.06 102 LEU A CA 1
ATOM 840 C C . LEU A 1 102 ? -3.885 3.699 -12.222 1.00 93.06 102 LEU A C 1
ATOM 842 O O . LEU A 1 102 ? -3.094 3.710 -13.163 1.00 93.06 102 LEU A O 1
ATOM 846 N N . GLN A 1 103 ? -4.769 2.720 -12.027 1.00 92.31 103 GLN A N 1
ATOM 847 C CA . GLN A 1 103 ? -4.948 1.624 -12.977 1.00 92.31 103 GLN A CA 1
ATOM 848 C C . GLN A 1 103 ? -5.374 2.161 -14.346 1.00 92.31 103 GLN A C 1
ATOM 850 O O . GLN A 1 103 ? -4.725 1.840 -15.336 1.00 92.31 103 GLN A O 1
ATOM 855 N N . GLY A 1 104 ? -6.347 3.077 -14.394 1.00 91.69 104 GLY A N 1
ATOM 856 C CA . GLY A 1 104 ? -6.759 3.712 -15.651 1.00 91.69 104 GLY A CA 1
ATOM 857 C C . GLY A 1 104 ? -5.627 4.488 -16.340 1.00 91.69 104 GLY A C 1
ATOM 858 O O . GLY A 1 104 ? -5.446 4.385 -17.551 1.00 91.69 104 GLY A O 1
ATOM 859 N N . LYS A 1 105 ? -4.801 5.218 -15.577 1.00 92.00 105 LYS A N 1
ATOM 860 C CA . LYS A 1 105 ? -3.603 5.889 -16.122 1.00 92.00 105 LYS A CA 1
ATOM 861 C C . LYS A 1 105 ? -2.582 4.889 -16.666 1.00 92.00 105 LYS A C 1
ATOM 863 O O . LYS A 1 105 ? -1.986 5.134 -17.711 1.00 92.00 105 LYS A O 1
ATOM 868 N N . GLN A 1 106 ? -2.384 3.771 -15.973 1.00 91.44 106 GLN A N 1
ATOM 869 C CA . GLN A 1 106 ? -1.439 2.735 -16.381 1.00 91.44 106 GLN A CA 1
ATOM 870 C C . GLN A 1 106 ? -1.897 1.993 -17.640 1.00 91.44 106 GLN A C 1
ATOM 872 O O . GLN A 1 106 ? -1.058 1.688 -18.479 1.00 91.44 106 GLN A O 1
ATOM 877 N N . GLU A 1 107 ? -3.196 1.738 -17.795 1.00 90.00 107 GLU A N 1
ATOM 878 C CA . GLU A 1 107 ? -3.778 1.142 -19.006 1.00 90.00 107 GLU A CA 1
ATOM 879 C C . GLU A 1 107 ? -3.615 2.049 -20.233 1.00 90.00 107 GLU A C 1
ATOM 881 O O . GLU A 1 107 ? -3.424 1.561 -21.345 1.00 90.00 107 GLU A O 1
ATOM 886 N N . ALA A 1 108 ? -3.633 3.370 -20.030 1.00 91.00 108 ALA A N 1
ATOM 887 C CA . ALA A 1 108 ? -3.372 4.351 -21.081 1.00 91.00 108 ALA A CA 1
ATOM 888 C C . ALA A 1 108 ? -1.873 4.546 -21.392 1.00 91.00 108 ALA A C 1
ATOM 890 O O . ALA A 1 108 ? -1.538 5.163 -22.402 1.00 91.00 108 ALA A O 1
ATOM 891 N N . THR A 1 109 ? -0.972 4.053 -20.535 1.00 89.62 109 THR A N 1
ATOM 892 C CA . THR A 1 109 ? 0.482 4.213 -20.692 1.00 89.62 109 THR A CA 1
ATOM 893 C C . THR A 1 109 ? 1.043 3.098 -21.573 1.00 89.62 109 THR A C 1
ATOM 895 O O . THR A 1 109 ? 0.774 1.918 -21.344 1.00 89.62 109 THR A O 1
ATOM 898 N N . ALA A 1 110 ? 1.862 3.445 -22.568 1.00 89.00 110 ALA A N 1
ATOM 899 C CA . ALA A 1 110 ? 2.485 2.445 -23.429 1.00 89.00 110 ALA A CA 1
ATOM 900 C C . ALA A 1 110 ? 3.498 1.583 -22.652 1.00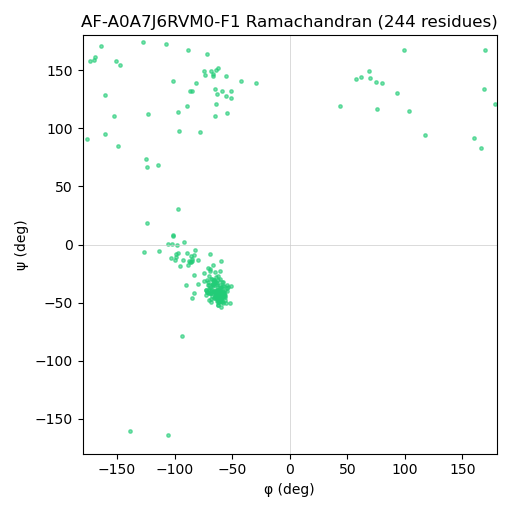 89.00 110 ALA A C 1
ATOM 902 O O . ALA A 1 110 ? 4.217 2.067 -21.783 1.00 89.00 110 ALA A O 1
ATOM 903 N N . LEU A 1 111 ? 3.630 0.304 -23.022 1.00 84.94 111 LEU A N 1
ATOM 904 C CA . LEU A 1 111 ? 4.522 -0.649 -22.337 1.00 84.94 111 LEU A CA 1
ATOM 905 C C . LEU A 1 111 ? 6.010 -0.243 -22.362 1.00 84.94 111 LEU A C 1
ATOM 907 O O . LEU A 1 111 ? 6.804 -0.689 -21.537 1.00 84.94 111 LEU A O 1
ATOM 911 N N . THR A 1 112 ? 6.396 0.584 -23.334 1.00 84.56 112 THR A N 1
ATOM 912 C CA . THR A 1 112 ? 7.761 1.098 -23.502 1.00 84.56 112 THR A CA 1
ATOM 913 C C . THR A 1 112 ? 8.047 2.350 -22.677 1.00 84.56 112 THR A C 1
ATOM 915 O O . THR A 1 112 ? 9.211 2.735 -22.546 1.00 84.56 112 THR A O 1
ATOM 918 N N . GLU A 1 113 ? 7.011 3.003 -22.157 1.00 87.19 113 GLU A N 1
ATOM 919 C CA . GLU A 1 113 ? 7.120 4.225 -21.367 1.00 87.19 113 GLU A CA 1
ATOM 920 C C . GLU A 1 113 ? 7.316 3.917 -19.880 1.00 87.19 113 GLU A C 1
ATOM 922 O O . GLU A 1 113 ? 7.215 2.773 -19.428 1.00 87.19 113 GLU A O 1
ATOM 927 N N . GLU A 1 114 ? 7.688 4.940 -19.109 1.00 86.38 114 GLU A N 1
ATOM 928 C CA . GLU A 1 114 ? 7.800 4.791 -17.662 1.00 86.38 114 GLU A CA 1
ATOM 929 C C . GLU A 1 114 ? 6.413 4.517 -17.067 1.00 86.38 114 GLU A C 1
ATOM 931 O O . GLU A 1 114 ? 5.448 5.191 -17.429 1.00 86.38 114 GLU A O 1
ATOM 936 N N . PRO A 1 115 ? 6.280 3.528 -16.172 1.00 89.75 115 PRO A N 1
ATOM 937 C CA . PRO A 1 115 ? 4.975 3.179 -15.650 1.00 89.75 115 PRO A CA 1
ATOM 938 C C . PRO A 1 115 ? 4.374 4.282 -14.784 1.00 89.75 115 PRO A C 1
ATOM 940 O O . PRO A 1 115 ? 5.068 4.929 -14.000 1.00 89.75 115 PRO A O 1
ATOM 943 N N . ALA A 1 116 ? 3.052 4.422 -14.868 1.00 90.94 116 ALA A N 1
ATOM 944 C CA . ALA A 1 116 ? 2.284 5.404 -14.111 1.00 90.94 116 ALA A CA 1
ATOM 945 C C . ALA A 1 116 ? 2.383 5.182 -12.593 1.00 90.94 116 ALA A C 1
ATOM 947 O O . ALA A 1 116 ? 2.240 6.125 -11.813 1.00 90.94 116 ALA A O 1
ATOM 948 N N . PHE A 1 117 ? 2.625 3.941 -12.163 1.00 92.44 117 PHE A N 1
ATOM 949 C CA . PHE A 1 117 ? 2.939 3.617 -10.778 1.00 92.44 117 PHE A CA 1
ATOM 950 C C . PHE A 1 117 ? 3.828 2.378 -10.660 1.00 92.44 117 PHE A C 1
ATOM 952 O O . PHE A 1 117 ? 3.851 1.501 -11.529 1.00 92.44 117 PHE A O 1
ATOM 959 N N . LYS A 1 118 ? 4.521 2.293 -9.522 1.00 93.44 118 LYS A N 1
ATOM 960 C CA . LYS A 1 118 ? 5.322 1.133 -9.130 1.00 93.44 118 LYS A CA 1
ATOM 961 C C . LYS A 1 118 ? 4.562 0.298 -8.112 1.00 93.44 118 LYS A C 1
ATOM 963 O O . LYS A 1 118 ? 3.941 0.839 -7.188 1.00 93.44 118 LYS A O 1
ATOM 968 N N . VAL A 1 119 ? 4.652 -1.022 -8.227 1.00 94.12 119 VAL A N 1
ATOM 969 C CA . VAL A 1 119 ? 4.000 -1.974 -7.307 1.00 94.12 119 VAL A CA 1
ATOM 970 C C . VAL A 1 119 ? 4.390 -1.697 -5.854 1.00 94.12 119 VAL A C 1
ATOM 972 O O . VAL A 1 119 ? 3.560 -1.740 -4.940 1.00 94.12 119 VAL A O 1
ATOM 975 N N . LEU A 1 120 ? 5.661 -1.374 -5.634 1.00 93.69 120 LEU A N 1
ATOM 976 C CA . LEU A 1 120 ? 6.215 -1.094 -4.315 1.00 93.69 120 LEU A CA 1
ATOM 977 C C . LEU A 1 120 ? 5.583 0.141 -3.651 1.00 93.69 120 LEU A C 1
ATOM 979 O O . LEU A 1 120 ? 5.363 0.127 -2.438 1.00 93.69 120 LEU A O 1
ATOM 983 N N . ASP A 1 121 ? 5.231 1.171 -4.419 1.00 93.56 121 ASP A N 1
ATOM 984 C CA . ASP A 1 121 ? 4.621 2.394 -3.885 1.00 93.56 121 ASP A CA 1
ATOM 985 C C . ASP A 1 121 ? 3.173 2.150 -3.444 1.00 93.56 121 ASP A C 1
ATOM 987 O O . ASP A 1 121 ? 2.772 2.562 -2.350 1.00 93.56 121 ASP A O 1
ATOM 991 N N 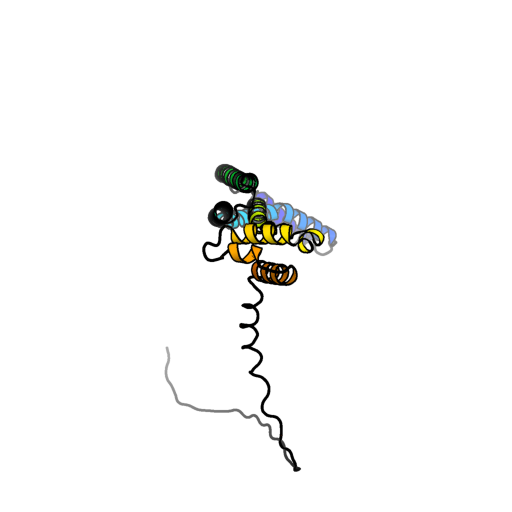. VAL A 1 122 ? 2.417 1.375 -4.230 1.00 95.19 122 VAL A N 1
ATOM 992 C CA . VAL A 1 122 ? 1.061 0.930 -3.871 1.00 95.19 122 VAL A CA 1
ATOM 993 C C . VAL A 1 122 ? 1.096 0.093 -2.591 1.00 95.19 122 VAL A C 1
ATOM 995 O O . VAL A 1 122 ? 0.356 0.369 -1.640 1.00 95.19 122 VAL A O 1
ATOM 998 N N . LYS A 1 123 ? 2.010 -0.885 -2.518 1.00 94.75 123 LYS A N 1
ATOM 999 C CA . LYS A 1 123 ? 2.190 -1.734 -1.331 1.00 94.75 123 LYS A CA 1
ATOM 1000 C C . LYS A 1 123 ? 2.553 -0.915 -0.093 1.00 94.75 123 LYS A C 1
ATOM 1002 O O . LYS A 1 123 ? 1.984 -1.150 0.973 1.00 94.75 123 LYS A O 1
ATOM 1007 N N . LYS A 1 124 ? 3.460 0.061 -0.213 1.00 95.38 124 LYS A N 1
ATOM 1008 C CA . LYS A 1 124 ? 3.846 0.955 0.894 1.00 95.38 124 LYS A CA 1
ATOM 1009 C C . LYS A 1 124 ? 2.668 1.776 1.408 1.00 95.38 124 LYS A C 1
ATOM 1011 O O . LYS A 1 124 ? 2.465 1.838 2.623 1.00 95.38 124 LYS A O 1
ATOM 1016 N N . ARG A 1 125 ? 1.887 2.381 0.509 1.00 94.56 125 ARG A N 1
ATOM 1017 C CA . ARG A 1 125 ? 0.733 3.204 0.890 1.00 94.56 125 ARG A CA 1
ATOM 1018 C C . ARG A 1 125 ? -0.314 2.373 1.629 1.00 94.56 125 ARG A C 1
ATOM 1020 O O . ARG A 1 125 ? -0.707 2.742 2.735 1.00 94.56 125 ARG A O 1
ATOM 1027 N N . LEU A 1 126 ? -0.667 1.202 1.097 1.00 94.75 126 LEU A N 1
ATOM 1028 C CA . LEU A 1 126 ? -1.636 0.313 1.741 1.00 94.75 126 LEU A CA 1
ATOM 1029 C C . LEU A 1 126 ? -1.117 -0.270 3.065 1.00 94.75 126 LEU A C 1
ATOM 1031 O O . LEU A 1 126 ? -1.873 -0.426 4.024 1.00 94.75 126 LEU A O 1
ATOM 1035 N N . ALA A 1 127 ? 0.187 -0.544 3.164 1.00 94.12 127 ALA A N 1
ATOM 1036 C CA . ALA A 1 127 ? 0.808 -0.975 4.413 1.00 94.12 127 ALA A CA 1
ATOM 1037 C C . ALA A 1 127 ? 0.729 0.099 5.511 1.00 94.12 127 ALA A C 1
ATOM 1039 O O . ALA A 1 127 ? 0.591 -0.252 6.682 1.00 94.12 127 ALA A O 1
ATOM 1040 N N . SER A 1 128 ? 0.791 1.388 5.160 1.00 95.00 128 SER A N 1
ATOM 1041 C CA . SER A 1 128 ? 0.609 2.489 6.115 1.00 95.00 128 SER A CA 1
ATOM 1042 C C . SER A 1 128 ? -0.800 2.484 6.719 1.00 95.00 128 SER A C 1
ATOM 1044 O O . SER A 1 128 ? -0.952 2.494 7.942 1.00 95.00 128 SER A O 1
ATOM 1046 N N . ILE A 1 129 ? -1.826 2.345 5.875 1.00 94.88 129 ILE A N 1
ATOM 1047 C CA . ILE A 1 129 ? -3.233 2.266 6.304 1.00 94.88 129 ILE A CA 1
ATOM 1048 C C . ILE A 1 129 ? -3.456 1.013 7.161 1.00 94.88 129 ILE A C 1
ATOM 1050 O O . ILE A 1 129 ? -4.020 1.080 8.252 1.00 94.88 129 ILE A O 1
ATOM 1054 N N . GLY A 1 130 ? -2.912 -0.132 6.738 1.00 92.62 130 GLY A N 1
ATOM 1055 C CA . GLY A 1 130 ? -2.963 -1.367 7.521 1.00 92.62 130 GLY A CA 1
ATOM 1056 C C . GLY A 1 130 ? -2.274 -1.252 8.887 1.00 92.62 130 GLY A C 1
ATOM 1057 O O . GLY A 1 130 ? -2.747 -1.827 9.868 1.00 92.62 130 GLY A O 1
ATOM 1058 N N . LYS A 1 131 ? -1.177 -0.489 8.997 1.00 93.75 131 LYS A N 1
ATOM 1059 C CA . LYS A 1 131 ? -0.554 -0.182 10.295 1.00 93.75 131 LYS A CA 1
ATOM 1060 C C . LYS A 1 131 ? -1.494 0.644 11.167 1.00 93.75 131 LYS A C 1
ATOM 1062 O O . LYS A 1 131 ? -1.633 0.300 12.336 1.00 93.75 131 LYS A O 1
ATOM 1067 N N . ALA A 1 132 ? -2.147 1.669 10.621 1.00 92.06 132 ALA A N 1
ATOM 1068 C CA . ALA A 1 132 ? -3.119 2.473 11.360 1.00 92.06 132 ALA A CA 1
ATOM 1069 C C . ALA A 1 132 ? -4.288 1.615 11.875 1.00 92.06 132 ALA A C 1
ATOM 1071 O O . ALA A 1 132 ? -4.583 1.647 13.068 1.00 92.06 132 ALA A O 1
ATOM 1072 N N . ALA A 1 133 ? -4.855 0.747 11.031 1.00 91.25 133 ALA A N 1
ATOM 1073 C CA . ALA A 1 133 ? -5.893 -0.206 11.431 1.00 91.25 133 ALA A CA 1
ATOM 1074 C C . ALA A 1 133 ? -5.431 -1.132 12.574 1.00 91.25 133 ALA A C 1
ATOM 1076 O O . ALA A 1 133 ? -6.132 -1.320 13.567 1.00 91.25 133 ALA A O 1
ATOM 1077 N N . ASN A 1 134 ? -4.206 -1.659 12.490 1.00 90.88 134 ASN A N 1
ATOM 1078 C CA . ASN A 1 134 ? -3.634 -2.490 13.552 1.00 90.88 134 ASN A CA 1
ATOM 1079 C C . ASN A 1 134 ? -3.398 -1.721 14.860 1.00 90.88 134 ASN A C 1
ATOM 1081 O O . ASN A 1 134 ? -3.464 -2.322 15.932 1.00 90.88 134 ASN A O 1
ATOM 1085 N N . GLN A 1 135 ? -3.114 -0.416 14.805 1.00 89.81 135 GLN A N 1
ATOM 1086 C CA . GLN A 1 135 ? -2.986 0.396 16.018 1.00 89.81 135 GLN A CA 1
ATOM 1087 C C . GLN A 1 135 ? -4.321 0.520 16.752 1.00 89.81 135 GLN A C 1
ATOM 1089 O O . GLN A 1 135 ? -4.325 0.434 17.977 1.00 89.81 135 GLN A O 1
ATOM 1094 N N . LEU A 1 136 ? -5.450 0.600 16.038 1.00 88.56 136 LEU A N 1
ATOM 1095 C CA . LEU A 1 136 ? -6.781 0.615 16.662 1.00 88.56 136 LEU A CA 1
ATOM 1096 C C . LEU A 1 136 ? -7.024 -0.639 17.516 1.00 88.56 136 LEU A C 1
ATOM 1098 O O . LEU A 1 136 ? -7.526 -0.557 18.635 1.00 88.56 136 LEU A O 1
ATOM 1102 N N . MET A 1 137 ? -6.575 -1.802 17.040 1.00 86.31 137 MET A N 1
ATOM 1103 C CA . MET A 1 137 ? -6.672 -3.067 17.781 1.00 86.31 137 MET A CA 1
ATOM 1104 C C . MET A 1 137 ? -5.760 -3.127 19.014 1.00 86.31 137 MET A C 1
ATOM 1106 O O . MET A 1 137 ? -6.018 -3.896 19.942 1.00 86.31 137 MET A O 1
ATOM 1110 N N . LYS A 1 138 ? -4.693 -2.325 19.048 1.00 87.44 138 LYS A N 1
ATOM 1111 C CA . LYS A 1 138 ? -3.756 -2.260 20.178 1.00 87.44 138 LYS A CA 1
ATOM 1112 C C . LYS A 1 138 ? -4.210 -1.312 21.282 1.00 87.44 138 LYS A C 1
ATOM 1114 O O . LYS A 1 138 ? -3.653 -1.371 22.378 1.00 87.44 138 LYS A O 1
ATOM 1119 N N . ILE A 1 139 ? -5.217 -0.472 21.030 1.00 83.44 139 ILE A N 1
ATOM 1120 C CA . ILE A 1 139 ? -5.796 0.393 22.057 1.00 83.44 139 ILE A CA 1
ATOM 1121 C C . ILE A 1 139 ? -6.446 -0.506 23.113 1.00 83.44 139 ILE A C 1
ATOM 1123 O O . ILE A 1 139 ? -7.449 -1.185 22.861 1.00 83.44 139 ILE A O 1
ATOM 1127 N N . LYS A 1 140 ? -5.835 -0.536 24.299 1.00 78.12 140 LYS A N 1
ATOM 1128 C CA . LYS A 1 140 ? -6.336 -1.284 25.453 1.00 78.12 140 LYS A CA 1
ATOM 1129 C C . LYS A 1 140 ? -7.555 -0.574 26.029 1.00 78.12 140 LYS A C 1
ATOM 1131 O O . LYS A 1 140 ? -7.611 0.655 26.030 1.00 78.12 140 LYS A O 1
ATOM 1136 N N . LYS A 1 141 ? -8.501 -1.358 26.549 1.00 76.88 141 LYS A N 1
ATOM 1137 C CA . LYS A 1 141 ? -9.597 -0.823 27.357 1.00 76.88 141 LYS A CA 1
ATOM 1138 C C . LYS A 1 141 ? -8.979 -0.031 28.516 1.00 76.88 141 LYS A C 1
ATOM 1140 O O . LYS A 1 141 ? -8.094 -0.581 29.180 1.00 76.88 141 LYS A O 1
ATOM 1145 N N . PRO A 1 142 ? -9.377 1.234 28.745 1.00 72.12 142 PRO A N 1
ATOM 1146 C CA . PRO A 1 142 ? -8.938 1.976 29.916 1.00 72.12 142 PRO A CA 1
ATOM 1147 C C . PRO A 1 142 ? -9.192 1.124 31.158 1.00 72.12 142 PRO A C 1
ATOM 1149 O O . PRO A 1 142 ? -10.301 0.615 31.340 1.00 72.12 142 PRO A O 1
ATOM 1152 N N . ALA A 1 143 ? -8.157 0.913 31.975 1.00 63.59 143 ALA A N 1
ATOM 1153 C CA . ALA A 1 143 ? -8.347 0.255 33.258 1.00 63.59 143 ALA A CA 1
ATOM 1154 C C . ALA A 1 143 ? -9.345 1.095 34.060 1.00 63.59 143 ALA A C 1
ATOM 1156 O O . ALA A 1 143 ? -9.206 2.320 34.112 1.00 63.59 143 ALA A O 1
ATOM 1157 N N . ALA A 1 144 ? -10.353 0.451 34.656 1.00 63.34 144 ALA A N 1
ATOM 1158 C CA . ALA A 1 144 ? -11.211 1.128 35.617 1.00 63.34 144 ALA A CA 1
ATOM 1159 C C . ALA A 1 144 ? -10.305 1.806 36.654 1.00 63.34 144 ALA A C 1
ATOM 1161 O O . ALA A 1 144 ? -9.337 1.191 37.115 1.00 63.34 144 ALA A O 1
ATOM 1162 N N . ALA A 1 145 ? -10.563 3.084 36.945 1.00 63.22 145 ALA A N 1
ATOM 1163 C CA . ALA A 1 145 ? -9.772 3.827 37.912 1.00 63.22 145 ALA A CA 1
ATOM 1164 C C . ALA A 1 145 ? -9.764 3.036 39.223 1.00 63.22 145 ALA A C 1
ATOM 1166 O O . ALA A 1 145 ? -10.808 2.853 39.846 1.00 63.22 145 ALA A O 1
ATOM 1167 N N . GLN A 1 146 ? -8.595 2.520 39.604 1.00 68.25 146 GLN A N 1
ATOM 1168 C CA . GLN A 1 146 ? -8.448 1.874 40.897 1.00 68.25 146 GLN A CA 1
ATOM 1169 C C . GLN A 1 146 ? -8.718 2.951 41.960 1.00 68.25 146 GLN A C 1
ATOM 1171 O O . GLN A 1 146 ? -8.150 4.047 41.858 1.00 68.25 146 GLN A O 1
ATOM 1176 N N . PRO A 1 147 ? -9.589 2.688 42.944 1.00 73.81 147 PRO A N 1
ATOM 1177 C CA . PRO A 1 147 ? -9.833 3.614 44.039 1.00 73.81 147 PRO A CA 1
ATOM 1178 C C . PRO A 1 147 ? -8.515 3.960 44.736 1.00 73.81 147 PRO A C 1
ATOM 1180 O O . PRO A 1 147 ? -7.600 3.133 44.838 1.00 73.81 147 PRO A O 1
ATOM 1183 N N . LYS A 1 148 ? -8.389 5.206 45.201 1.00 82.50 148 LYS A N 1
ATOM 1184 C CA . LYS A 1 148 ? -7.185 5.640 45.919 1.00 82.50 148 LYS A CA 1
ATOM 1185 C C . LYS A 1 148 ? -7.067 4.835 47.214 1.00 82.50 148 LYS A C 1
ATOM 1187 O O . LYS A 1 148 ? -8.074 4.472 47.813 1.00 82.50 148 LYS A O 1
ATOM 1192 N N . LYS A 1 149 ? -5.838 4.602 47.691 1.00 81.50 149 LYS A N 1
ATOM 1193 C CA . LYS A 1 149 ? -5.606 3.885 48.961 1.00 81.50 149 LYS A CA 1
ATOM 1194 C C . LYS A 1 149 ? -6.375 4.506 50.133 1.00 81.50 149 LYS A C 1
ATOM 1196 O O . LYS A 1 149 ? -6.910 3.770 50.948 1.00 81.50 149 LYS A O 1
ATOM 1201 N N . ASP A 1 150 ? -6.491 5.833 50.164 1.00 83.31 150 ASP A N 1
ATOM 1202 C CA . ASP A 1 150 ? -7.257 6.544 51.194 1.00 83.31 150 ASP A CA 1
ATOM 1203 C C . ASP A 1 150 ? -8.761 6.245 51.128 1.00 83.31 150 ASP A C 1
ATOM 1205 O O . ASP A 1 150 ? -9.425 6.204 52.160 1.00 83.31 150 ASP A O 1
ATOM 1209 N N . ASP A 1 151 ? -9.299 5.987 49.934 1.00 82.94 151 ASP A N 1
ATOM 1210 C CA . ASP A 1 151 ? -10.705 5.617 49.756 1.00 82.94 151 ASP A CA 1
ATOM 1211 C C . ASP A 1 151 ? -10.959 4.168 50.203 1.00 82.94 151 ASP A C 1
ATOM 1213 O O . ASP A 1 151 ? -12.020 3.876 50.745 1.00 82.94 151 ASP A O 1
ATOM 1217 N N . LEU A 1 152 ? -9.964 3.280 50.063 1.00 82.81 152 LEU A N 1
ATOM 1218 C CA . LEU A 1 152 ? -10.015 1.899 50.568 1.00 82.81 152 LEU A CA 1
ATOM 1219 C C . LEU A 1 152 ? -9.938 1.809 52.102 1.00 82.81 152 LEU A C 1
ATOM 1221 O O . LEU A 1 152 ? -10.322 0.794 52.675 1.00 82.81 152 LEU A O 1
ATOM 1225 N N . LEU A 1 153 ? -9.442 2.855 52.770 1.00 84.56 153 LEU A N 1
ATOM 1226 C CA . LEU A 1 153 ? -9.403 2.947 54.234 1.00 84.56 153 LEU A CA 1
ATOM 1227 C C . LEU A 1 153 ? -10.715 3.482 54.826 1.00 84.56 153 LEU A C 1
ATOM 1229 O O . LEU A 1 153 ? -10.935 3.365 56.032 1.00 84.56 153 LEU A O 1
ATOM 1233 N N . GLN A 1 154 ? -11.587 4.066 53.999 1.00 88.62 154 GLN A N 1
ATOM 1234 C CA . GLN A 1 154 ? -12.874 4.597 54.434 1.00 88.62 154 GLN A CA 1
ATOM 1235 C C . GLN A 1 154 ? -13.987 3.573 54.171 1.00 88.62 154 GLN A C 1
ATOM 1237 O O . GLN A 1 154 ? -14.299 3.311 53.009 1.00 88.62 154 GLN A O 1
ATOM 1242 N N . PRO A 1 155 ? -14.637 3.019 55.214 1.00 88.50 155 PRO A N 1
ATOM 1243 C CA . PRO A 1 155 ? -15.616 1.945 55.044 1.00 88.50 155 PRO A CA 1
ATOM 1244 C C . PRO A 1 155 ? -16.811 2.366 54.182 1.00 88.50 155 PRO A C 1
ATOM 1246 O O . PRO A 1 155 ? -17.260 1.584 53.352 1.00 88.50 155 PRO A O 1
ATOM 1249 N N . GLU A 1 156 ? -17.283 3.609 54.305 1.00 89.44 156 GLU A N 1
ATOM 1250 C CA . GLU A 1 156 ? -18.408 4.105 53.499 1.00 89.44 156 GLU A CA 1
ATOM 1251 C C . GLU A 1 156 ? -18.058 4.257 52.017 1.00 89.44 156 GLU A C 1
ATOM 1253 O O . GLU A 1 156 ? -18.823 3.831 51.151 1.00 89.44 156 GLU A O 1
ATOM 1258 N N . LYS A 1 157 ? -16.864 4.775 51.706 1.00 89.06 157 LYS A N 1
ATOM 1259 C CA . LYS A 1 157 ? -16.396 4.852 50.317 1.00 89.06 157 LYS A CA 1
ATOM 1260 C C . LYS A 1 157 ? -16.176 3.467 49.727 1.00 89.06 157 LYS A C 1
ATOM 1262 O O . LYS A 1 157 ? -16.541 3.225 48.582 1.00 89.06 157 LYS A O 1
ATOM 1267 N N . LEU A 1 158 ? -15.624 2.543 50.511 1.00 89.44 158 LEU A N 1
ATOM 1268 C CA . LEU A 1 158 ? -15.413 1.162 50.093 1.00 89.44 158 LEU A CA 1
ATOM 1269 C C . LEU A 1 158 ? -16.741 0.445 49.800 1.00 89.44 158 LEU A C 1
ATOM 1271 O O . LEU A 1 158 ? -16.844 -0.256 48.795 1.00 89.44 158 LEU A O 1
ATOM 1275 N N . ARG A 1 159 ? -17.785 0.687 50.604 1.00 91.38 159 ARG A N 1
ATOM 1276 C CA . ARG A 1 159 ? -19.152 0.201 50.339 1.00 91.38 159 ARG A CA 1
ATOM 1277 C C . ARG A 1 159 ? -19.714 0.753 49.035 1.00 91.38 159 ARG A C 1
ATOM 1279 O O . ARG A 1 159 ? -20.281 -0.001 48.250 1.00 91.38 159 ARG A O 1
ATOM 1286 N N . GLU A 1 160 ? -19.555 2.050 48.793 1.00 89.56 160 GLU A N 1
ATOM 1287 C CA . GLU A 1 160 ? -20.005 2.702 47.559 1.00 89.56 160 GLU A CA 1
ATOM 1288 C C . GLU A 1 160 ? -19.279 2.151 46.322 1.00 89.56 160 GLU A C 1
ATOM 1290 O O . GLU A 1 160 ? -19.916 1.829 45.320 1.00 89.56 160 GLU A O 1
ATOM 1295 N N . ILE A 1 161 ? -17.964 1.938 46.422 1.00 87.88 161 ILE A N 1
ATOM 1296 C CA . ILE A 1 161 ? -17.158 1.303 45.373 1.00 87.88 161 ILE A CA 1
ATOM 1297 C C . ILE A 1 161 ? -17.681 -0.107 45.069 1.00 87.88 161 ILE A C 1
ATOM 1299 O O . ILE A 1 161 ? -17.911 -0.427 43.904 1.00 87.88 161 ILE A O 1
ATOM 1303 N N . ILE A 1 162 ? -17.913 -0.940 46.090 1.00 89.12 162 ILE A N 1
ATOM 1304 C CA . ILE A 1 162 ? -18.419 -2.307 45.894 1.00 89.12 162 ILE A CA 1
ATOM 1305 C C . ILE A 1 162 ? -19.834 -2.299 45.294 1.00 89.12 162 ILE A C 1
ATOM 1307 O O . ILE A 1 162 ? -20.101 -3.084 44.384 1.00 89.12 162 ILE A O 1
ATOM 1311 N N . ARG A 1 163 ? -20.729 -1.397 45.728 1.00 89.94 163 ARG A N 1
ATOM 1312 C CA . ARG A 1 163 ? -22.070 -1.251 45.124 1.00 89.94 163 ARG A CA 1
ATOM 1313 C C . ARG A 1 163 ? -21.994 -0.871 43.646 1.00 89.94 163 ARG A C 1
ATOM 1315 O O . ARG A 1 163 ? -22.733 -1.434 42.851 1.00 89.94 163 ARG A O 1
ATOM 1322 N N . ASN A 1 164 ? -21.083 0.023 43.263 1.00 86.81 164 ASN A N 1
ATOM 1323 C CA . ASN A 1 164 ? -20.898 0.405 41.860 1.00 86.81 164 ASN A CA 1
ATOM 1324 C C . ASN A 1 164 ? -20.323 -0.744 41.015 1.00 86.81 164 ASN A C 1
ATOM 1326 O O . ASN A 1 164 ? -20.740 -0.933 39.875 1.00 86.81 164 ASN A O 1
ATOM 1330 N N . ILE A 1 165 ? -19.394 -1.535 41.568 1.00 86.88 165 ILE A N 1
ATOM 1331 C CA . ILE A 1 165 ? -18.836 -2.719 40.889 1.00 86.88 165 ILE A CA 1
ATOM 1332 C C . ILE A 1 165 ? -19.921 -3.780 40.657 1.00 86.88 165 ILE A C 1
ATOM 1334 O O . ILE A 1 165 ? -19.985 -4.373 39.583 1.00 86.88 165 ILE A O 1
ATOM 1338 N N . THR A 1 166 ? -20.790 -3.993 41.646 1.00 86.94 166 THR A N 1
ATOM 1339 C CA . THR A 1 166 ? -21.834 -5.035 41.637 1.00 86.94 166 THR A CA 1
ATOM 1340 C C . THR A 1 166 ? -23.175 -4.557 41.077 1.00 86.94 166 THR A C 1
ATOM 1342 O O . THR A 1 166 ? -24.119 -5.333 41.000 1.00 86.94 166 THR A O 1
ATOM 1345 N N . GLN A 1 167 ? -23.272 -3.305 40.617 1.00 82.75 167 GLN A N 1
ATOM 1346 C CA . GLN A 1 167 ? -24.530 -2.679 40.191 1.00 82.75 167 GLN A CA 1
ATOM 1347 C C . GLN A 1 167 ? -25.251 -3.435 39.062 1.00 82.75 167 GLN A C 1
ATOM 1349 O O . GLN A 1 167 ? -26.478 -3.419 38.996 1.00 82.75 167 GLN A O 1
ATOM 1354 N N . ASN A 1 168 ? -24.495 -4.087 38.175 1.00 78.31 168 ASN A N 1
ATOM 1355 C CA . ASN A 1 168 ? -25.038 -4.858 37.053 1.00 78.31 168 ASN A CA 1
ATOM 1356 C C . ASN A 1 168 ? -25.119 -6.368 37.343 1.00 78.31 168 ASN A C 1
ATOM 1358 O O . ASN A 1 168 ? -25.556 -7.125 36.479 1.00 78.31 168 ASN A O 1
ATOM 1362 N N . ASP A 1 169 ? -24.694 -6.809 38.529 1.00 82.44 169 ASP A N 1
ATOM 1363 C CA . ASP A 1 169 ? -24.758 -8.203 38.958 1.00 82.44 169 ASP A CA 1
ATOM 1364 C C . ASP A 1 169 ? -26.020 -8.433 39.797 1.00 82.44 169 ASP A C 1
ATOM 1366 O O . ASP A 1 169 ? -26.069 -8.171 40.998 1.00 82.44 169 ASP A O 1
ATOM 1370 N N . THR A 1 170 ? -27.065 -8.956 39.154 1.00 80.62 170 THR A N 1
ATOM 1371 C CA . THR A 1 170 ? -28.352 -9.243 39.804 1.00 80.62 170 THR A CA 1
ATOM 13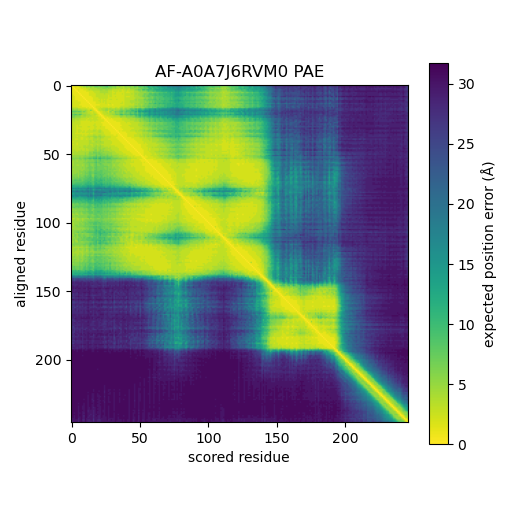72 C C . THR A 1 170 ? -28.289 -10.394 40.811 1.00 80.62 170 THR A C 1
ATOM 1374 O O . THR A 1 170 ? -29.280 -10.655 41.490 1.00 80.62 170 THR A O 1
ATOM 1377 N N . THR A 1 171 ? -27.167 -11.115 40.890 1.00 86.12 171 THR A N 1
ATOM 1378 C CA . THR A 1 171 ? -26.972 -12.227 41.832 1.00 86.12 171 THR A CA 1
ATOM 1379 C C . THR A 1 171 ? -26.330 -11.783 43.148 1.00 86.12 171 THR A C 1
ATOM 1381 O O . THR A 1 171 ? -26.374 -12.521 44.135 1.00 86.12 171 THR A O 1
ATOM 1384 N N . TYR A 1 172 ? -25.784 -10.566 43.197 1.00 87.94 172 TYR A N 1
ATOM 1385 C CA . TYR A 1 172 ? -25.094 -10.031 44.362 1.00 87.94 172 TYR A CA 1
ATOM 1386 C C . TYR A 1 172 ? -26.054 -9.309 45.326 1.00 87.94 172 TYR A C 1
ATOM 1388 O O . TYR A 1 172 ? -26.667 -8.297 44.986 1.00 87.94 172 TYR A O 1
ATOM 1396 N N . ASP A 1 173 ? -26.159 -9.784 46.574 1.00 89.75 173 ASP A N 1
ATOM 1397 C CA . ASP A 1 173 ? -26.937 -9.096 47.616 1.00 89.75 173 ASP A CA 1
ATOM 1398 C C . ASP A 1 173 ? -26.163 -7.900 48.186 1.00 89.75 173 ASP A C 1
ATOM 1400 O O . ASP A 1 173 ? -25.345 -8.037 49.098 1.00 89.75 173 ASP A O 1
ATOM 1404 N N . ALA A 1 174 ? -26.454 -6.702 47.678 1.00 87.12 174 ALA A N 1
ATOM 1405 C CA . ALA A 1 174 ? -25.841 -5.465 48.152 1.00 87.12 174 ALA A CA 1
ATOM 1406 C C . ALA A 1 174 ? -26.220 -5.088 49.601 1.00 87.12 174 ALA A C 1
ATOM 1408 O O . ALA A 1 174 ? -25.508 -4.309 50.239 1.00 87.12 174 ALA A O 1
ATOM 1409 N N . SER A 1 175 ? -27.293 -5.654 50.162 1.00 88.06 175 SER A N 1
ATOM 1410 C CA . SER A 1 175 ? -27.758 -5.349 51.526 1.00 88.06 175 SER A CA 1
ATOM 1411 C C . SER A 1 175 ? -26.801 -5.873 52.602 1.00 88.06 175 SER A C 1
ATOM 1413 O O . SER A 1 175 ? -26.810 -5.398 53.741 1.00 88.06 175 SER A O 1
ATOM 1415 N N . LYS A 1 176 ? -25.952 -6.856 52.264 1.00 90.75 176 LYS A N 1
ATOM 1416 C CA . LYS A 1 176 ? -24.969 -7.428 53.197 1.00 90.75 176 LYS A CA 1
ATOM 1417 C C . LYS A 1 176 ? -23.839 -6.453 53.537 1.00 90.75 176 LYS A C 1
ATOM 1419 O O . LYS A 1 176 ? -23.293 -6.527 54.636 1.00 90.75 176 LYS A O 1
ATOM 1424 N N . LEU A 1 177 ? -23.532 -5.514 52.635 1.00 90.62 177 LEU A N 1
ATOM 1425 C CA . LEU A 1 177 ? -22.460 -4.531 52.814 1.00 90.62 177 LEU A CA 1
ATOM 1426 C C . LEU A 1 177 ? -22.643 -3.692 54.068 1.00 90.62 177 LEU A C 1
ATOM 1428 O O . LEU A 1 177 ? -21.660 -3.377 54.734 1.00 90.62 177 LEU A O 1
ATOM 1432 N N . ASP A 1 178 ? -23.891 -3.375 54.417 1.00 89.88 178 ASP A N 1
ATOM 1433 C CA . ASP A 1 178 ? -24.172 -2.489 55.540 1.00 89.88 178 ASP A CA 1
ATOM 1434 C C . ASP A 1 178 ? -23.736 -3.090 56.886 1.00 89.88 178 ASP A C 1
ATOM 1436 O O . ASP A 1 178 ? -23.413 -2.364 57.831 1.00 89.88 178 ASP A O 1
ATOM 1440 N N . LYS A 1 179 ? -23.648 -4.423 56.938 1.00 90.88 179 LYS A N 1
ATOM 1441 C CA . LYS A 1 179 ? -23.325 -5.222 58.124 1.00 90.88 179 LYS A CA 1
ATOM 1442 C C . LYS A 1 179 ? -21.857 -5.661 58.183 1.00 90.88 179 LYS A C 1
ATOM 1444 O O . LYS A 1 179 ? -21.445 -6.194 59.207 1.00 90.88 179 LYS A O 1
ATOM 1449 N N . MET A 1 180 ? -21.079 -5.443 57.120 1.00 90.44 180 MET A N 1
ATOM 1450 C CA . MET A 1 180 ? -19.675 -5.864 57.035 1.00 90.44 180 MET A CA 1
ATOM 1451 C C . MET A 1 180 ? -18.734 -4.881 57.742 1.00 90.44 180 MET A C 1
ATOM 1453 O O . MET A 1 180 ? -18.865 -3.662 57.602 1.00 90.44 180 MET A O 1
ATOM 1457 N N . SER A 1 181 ? -17.741 -5.400 58.457 1.00 91.94 181 SER A N 1
ATOM 1458 C CA . SER A 1 181 ? -16.634 -4.612 59.007 1.00 91.94 181 SER A CA 1
ATOM 1459 C C . SER A 1 181 ? -15.666 -4.139 57.911 1.00 91.94 181 SER A C 1
ATOM 1461 O O . SER A 1 181 ? -15.648 -4.673 56.803 1.00 91.94 181 SER A O 1
ATOM 1463 N N . SER A 1 182 ? -14.812 -3.153 58.214 1.00 89.12 182 SER A N 1
ATOM 1464 C CA . SER A 1 182 ? -13.843 -2.604 57.248 1.00 89.12 182 SER A CA 1
ATOM 1465 C C . SER A 1 182 ? -12.940 -3.662 56.604 1.00 89.12 182 SER A C 1
ATOM 1467 O O . SER A 1 182 ? -12.651 -3.572 55.414 1.00 89.12 182 SER A O 1
ATOM 1469 N N . ASN A 1 183 ? -12.515 -4.677 57.363 1.00 88.06 183 ASN A N 1
ATOM 1470 C CA . ASN A 1 183 ? -11.666 -5.747 56.833 1.00 88.06 183 ASN A CA 1
ATOM 1471 C C . ASN A 1 183 ? -12.446 -6.676 55.894 1.00 88.06 183 ASN A C 1
ATOM 1473 O O . ASN A 1 183 ? -11.932 -7.040 54.843 1.00 88.06 183 ASN A O 1
ATOM 1477 N N . GLU A 1 184 ? -13.691 -7.015 56.238 1.00 91.56 184 GLU A N 1
ATOM 1478 C CA . GLU A 1 184 ? -14.560 -7.845 55.391 1.00 91.56 184 GLU A CA 1
ATOM 1479 C C . GLU A 1 184 ? -14.907 -7.132 54.081 1.00 91.56 184 GLU A C 1
ATOM 1481 O O . GLU A 1 184 ? -14.860 -7.745 53.019 1.00 91.56 184 GLU A O 1
ATOM 1486 N N . LEU A 1 185 ? -15.161 -5.821 54.138 1.00 92.38 185 LEU A N 1
ATOM 1487 C CA . LEU A 1 185 ? -15.353 -4.988 52.949 1.00 92.38 185 LEU A CA 1
ATOM 1488 C C . LEU A 1 185 ? -14.107 -4.978 52.060 1.00 92.38 185 LEU A C 1
ATOM 1490 O O . LEU A 1 185 ? -14.221 -5.041 50.839 1.00 92.38 185 LEU A O 1
ATOM 1494 N N . LEU A 1 186 ? -12.910 -4.918 52.651 1.00 89.81 186 LEU A N 1
ATOM 1495 C CA . LEU A 1 186 ? -11.665 -4.934 51.885 1.00 89.81 186 LEU A CA 1
ATOM 1496 C C . LEU A 1 186 ? -11.439 -6.291 51.212 1.00 89.81 186 LEU A C 1
ATOM 1498 O O . LEU A 1 186 ? -11.021 -6.331 50.055 1.00 89.81 186 LEU A O 1
ATOM 1502 N N . THR A 1 187 ? -11.752 -7.389 51.899 1.00 90.38 187 THR A N 1
ATOM 1503 C CA . THR A 1 187 ? -11.699 -8.742 51.332 1.00 90.38 187 THR A CA 1
ATOM 1504 C C . THR A 1 187 ? -12.705 -8.921 50.196 1.00 90.38 187 THR A C 1
ATOM 1506 O O . THR A 1 187 ? -12.332 -9.445 49.150 1.00 90.38 187 THR A O 1
ATOM 1509 N N . GLU A 1 188 ? -13.934 -8.428 50.356 1.00 90.44 188 GLU A N 1
ATOM 1510 C CA . GLU A 1 188 ? -14.974 -8.483 49.320 1.00 90.44 188 GLU A CA 1
ATOM 1511 C C . GLU A 1 188 ? -14.613 -7.626 48.097 1.00 90.44 188 GLU A C 1
ATOM 1513 O O . GLU A 1 188 ? -14.758 -8.042 46.952 1.00 90.44 188 GLU A O 1
ATOM 1518 N N . TYR A 1 189 ? -14.061 -6.433 48.312 1.00 89.06 189 TYR A N 1
ATOM 1519 C CA . TYR A 1 189 ? -13.534 -5.615 47.222 1.00 89.06 189 TYR A CA 1
ATOM 1520 C C . TYR A 1 189 ? -12.397 -6.331 46.470 1.00 89.06 189 TYR A C 1
ATOM 1522 O O . TYR A 1 189 ? -12.347 -6.317 45.238 1.00 89.06 189 TYR A O 1
ATOM 1530 N N . LEU A 1 190 ? -11.480 -6.981 47.196 1.00 89.12 190 LEU A N 1
ATOM 1531 C CA . LEU A 1 190 ? -10.359 -7.710 46.600 1.00 89.12 190 LEU A CA 1
ATOM 1532 C C . LEU A 1 190 ? -10.803 -8.949 45.810 1.00 89.12 190 LEU A C 1
ATOM 1534 O O . LEU A 1 190 ? -10.155 -9.245 44.803 1.00 89.12 190 LEU A O 1
ATOM 1538 N N . SER A 1 191 ? -11.860 -9.648 46.237 1.00 88.81 191 SER A N 1
ATOM 1539 C CA . SER A 1 191 ? -12.424 -10.787 45.499 1.00 88.81 191 SER A CA 1
ATOM 1540 C C . SER A 1 191 ? -13.112 -10.330 44.209 1.00 88.81 191 SER A C 1
ATOM 1542 O O . SER A 1 191 ? -12.878 -10.913 43.155 1.00 88.81 191 SER A O 1
ATOM 1544 N N . LEU A 1 192 ? -13.859 -9.222 44.248 1.00 85.38 192 LEU A N 1
ATOM 1545 C CA . LEU A 1 192 ? -14.571 -8.674 43.087 1.00 85.38 192 LEU A CA 1
ATOM 1546 C C . LEU A 1 192 ? -13.648 -8.055 42.021 1.00 85.38 192 LEU A C 1
ATOM 1548 O O . LEU A 1 192 ? -13.961 -8.088 40.833 1.00 85.38 192 LEU A O 1
ATOM 1552 N N . VAL A 1 193 ? -12.508 -7.476 42.416 1.00 80.75 193 VAL A N 1
ATOM 1553 C CA . VAL A 1 193 ? -11.562 -6.822 41.484 1.00 80.75 193 VAL A CA 1
ATOM 1554 C C . VAL A 1 193 ? -10.532 -7.793 40.895 1.00 80.75 193 VAL A C 1
ATOM 1556 O O . VAL A 1 193 ? -9.877 -7.469 39.901 1.00 80.75 193 VAL A O 1
ATOM 1559 N N . LYS A 1 194 ? -10.391 -8.996 41.460 1.00 66.00 194 LYS A N 1
ATOM 1560 C CA . LYS A 1 194 ? -9.504 -10.048 40.945 1.00 66.00 194 LYS A CA 1
ATOM 1561 C C . LYS A 1 194 ? -10.305 -11.262 40.453 1.00 66.00 194 LYS A C 1
ATOM 1563 O O . LYS A 1 194 ? -10.189 -12.320 41.064 1.00 66.00 194 LYS A O 1
ATOM 1568 N N . PRO A 1 195 ? -11.070 -11.158 39.354 1.00 49.75 195 PRO A N 1
ATOM 1569 C CA . PRO A 1 195 ? -11.774 -12.326 38.838 1.00 49.75 195 PRO A CA 1
ATOM 1570 C C . PRO A 1 195 ? -10.823 -13.399 38.261 1.00 49.75 195 PRO A C 1
ATOM 1572 O O . PRO A 1 195 ? -11.097 -14.577 38.429 1.00 49.75 195 PRO A O 1
ATOM 1575 N N . ASP A 1 196 ? -9.649 -13.043 37.711 1.00 41.59 196 ASP A N 1
ATOM 1576 C CA . ASP A 1 196 ? -8.829 -13.999 36.936 1.00 41.59 196 ASP A CA 1
ATOM 1577 C C . ASP A 1 196 ? -7.382 -14.151 37.447 1.00 41.59 196 ASP A C 1
ATOM 1579 O O . ASP A 1 196 ? -6.419 -13.679 36.835 1.00 41.59 196 ASP A O 1
ATOM 1583 N N . LYS A 1 197 ? -7.190 -14.832 38.580 1.00 38.41 197 LYS A N 1
ATOM 1584 C CA . LYS A 1 197 ? -5.893 -15.478 38.885 1.00 38.41 197 LYS A CA 1
ATOM 1585 C C . LYS A 1 197 ? -5.987 -16.961 39.236 1.00 38.41 197 LYS A C 1
ATOM 1587 O O . LYS A 1 197 ? -4.943 -17.596 39.337 1.00 38.41 197 LYS A O 1
ATOM 1592 N N . GLU A 1 198 ? -7.185 -17.524 39.366 1.00 36.34 198 GLU A N 1
ATOM 1593 C CA . GLU A 1 198 ? -7.349 -18.936 39.738 1.00 36.34 198 GLU A CA 1
ATOM 1594 C C . GLU A 1 198 ? -7.613 -19.880 38.553 1.00 36.34 198 GLU A C 1
ATOM 1596 O O . GLU A 1 198 ? -7.457 -21.088 38.714 1.00 36.34 198 GLU A O 1
ATOM 1601 N N . GLU A 1 199 ? -7.891 -19.374 37.343 1.00 34.16 199 GLU A N 1
ATOM 1602 C CA . GLU A 1 199 ? -7.934 -20.226 36.138 1.00 34.16 199 GLU A CA 1
ATOM 1603 C C . GLU A 1 199 ? -6.573 -20.386 35.435 1.00 34.16 199 GLU A C 1
ATOM 1605 O O . GLU A 1 199 ? -6.369 -21.357 34.715 1.00 34.16 199 GLU A O 1
ATOM 1610 N N . ALA A 1 200 ? -5.584 -19.525 35.705 1.00 34.28 200 ALA A N 1
ATOM 1611 C CA . ALA A 1 200 ? -4.250 -19.642 35.098 1.00 34.28 200 ALA A CA 1
ATOM 1612 C C . ALA A 1 200 ? -3.310 -20.642 35.807 1.00 34.28 200 ALA A C 1
ATOM 1614 O O . ALA A 1 200 ? -2.248 -20.952 35.280 1.00 34.28 200 ALA A O 1
ATOM 1615 N N . THR A 1 201 ? -3.669 -21.171 36.980 1.00 31.42 201 THR A N 1
ATOM 1616 C CA . THR A 1 201 ? -2.818 -22.117 37.734 1.00 31.42 201 THR A CA 1
ATOM 1617 C C . THR A 1 201 ? -3.243 -23.581 37.608 1.00 31.42 201 THR A C 1
ATOM 1619 O O . THR A 1 201 ? -2.573 -24.450 38.161 1.00 31.42 201 THR A O 1
ATOM 1622 N N . LYS A 1 202 ? -4.303 -23.895 36.846 1.00 36.34 202 LYS A N 1
ATOM 1623 C CA . LYS A 1 202 ? -4.713 -25.289 36.580 1.00 36.34 202 LYS A CA 1
ATOM 1624 C C . LYS A 1 202 ? -4.259 -25.854 35.228 1.00 36.34 202 LYS A C 1
ATOM 1626 O O . LYS A 1 202 ? -4.264 -27.072 35.084 1.00 36.34 202 LYS A O 1
ATOM 1631 N N . GLU A 1 203 ? -3.784 -25.033 34.289 1.00 35.12 203 GLU A N 1
ATOM 1632 C CA . GLU A 1 203 ? -3.186 -25.528 33.030 1.00 35.12 203 GLU A CA 1
ATOM 1633 C C . GLU A 1 203 ? -1.651 -25.655 33.058 1.00 35.12 203 GLU A C 1
ATOM 1635 O O . GLU A 1 203 ? -1.101 -26.426 32.277 1.00 35.12 203 GLU A O 1
ATOM 1640 N N . GLU A 1 204 ? -0.937 -25.008 33.989 1.00 35.34 204 GLU A N 1
ATOM 1641 C CA . GLU A 1 204 ? 0.511 -25.251 34.174 1.00 35.34 204 GLU A CA 1
ATOM 1642 C C . GLU A 1 204 ? 0.823 -26.420 35.128 1.00 35.34 204 GLU A C 1
ATOM 1644 O O . GLU A 1 204 ? 1.919 -26.972 35.082 1.00 35.34 204 GLU A O 1
ATOM 1649 N N . ALA A 1 205 ? -0.146 -26.888 35.923 1.00 33.94 205 ALA A N 1
ATOM 1650 C CA . ALA A 1 205 ? 0.055 -27.991 36.871 1.00 33.94 205 ALA A CA 1
ATOM 1651 C C . ALA A 1 205 ? -0.048 -29.403 36.252 1.00 33.94 205 ALA A C 1
ATOM 1653 O O . ALA A 1 205 ? 0.219 -30.383 36.935 1.00 33.94 205 ALA A O 1
ATOM 1654 N N . THR A 1 206 ? -0.402 -29.543 34.968 1.00 32.12 206 THR A N 1
ATOM 1655 C CA . THR A 1 206 ? -0.460 -30.854 34.279 1.00 32.12 206 THR A CA 1
ATOM 1656 C C . THR A 1 206 ? 0.746 -31.141 33.382 1.00 32.12 206 THR A C 1
ATOM 1658 O O . THR A 1 206 ? 0.764 -32.161 32.694 1.00 32.12 206 THR A O 1
ATOM 1661 N N . LYS A 1 207 ? 1.788 -30.296 33.400 1.00 37.38 207 LYS A N 1
ATOM 1662 C CA . LYS A 1 207 ? 3.002 -30.513 32.591 1.00 37.38 207 LYS A CA 1
ATOM 1663 C C . LYS A 1 207 ? 4.287 -30.798 33.374 1.00 37.38 207 LYS A C 1
ATOM 1665 O O . LYS A 1 207 ? 5.280 -31.147 32.742 1.00 37.38 207 LYS A O 1
ATOM 1670 N N . GLU A 1 208 ? 4.269 -30.728 34.706 1.00 35.19 208 GLU A N 1
ATOM 1671 C CA . GLU A 1 208 ? 5.444 -31.030 35.546 1.00 35.19 208 GLU A CA 1
ATOM 1672 C C . GLU A 1 208 ? 5.390 -32.380 36.287 1.00 35.19 208 GLU A C 1
ATOM 1674 O O . GLU A 1 208 ? 6.364 -32.754 36.927 1.00 35.19 208 GLU A O 1
ATOM 1679 N N . GLU A 1 209 ? 4.336 -33.188 36.133 1.00 31.94 209 GLU A N 1
ATOM 1680 C CA . GLU A 1 209 ? 4.226 -34.505 36.798 1.00 31.94 209 GLU A CA 1
ATOM 1681 C C . GLU A 1 209 ? 4.649 -35.694 35.905 1.00 31.94 209 GLU A C 1
ATOM 1683 O O . GLU A 1 209 ? 4.140 -36.807 36.010 1.00 31.94 209 GLU A O 1
ATOM 1688 N N . GLY A 1 210 ? 5.591 -35.456 34.987 1.00 32.59 210 GLY A N 1
ATOM 1689 C CA . GLY A 1 210 ? 6.130 -36.460 34.058 1.00 32.59 210 GLY A CA 1
ATOM 1690 C C . GLY A 1 210 ? 7.648 -36.621 34.117 1.00 32.59 210 GLY A C 1
ATOM 1691 O O . GLY A 1 210 ? 8.244 -37.100 33.153 1.00 32.59 210 GLY A O 1
ATOM 1692 N N . LYS A 1 211 ? 8.298 -36.172 35.194 1.00 38.22 211 LYS A N 1
ATOM 1693 C CA . LYS A 1 211 ? 9.750 -36.279 35.341 1.00 38.22 211 LYS A CA 1
ATOM 1694 C C . LYS A 1 211 ? 10.137 -36.415 36.810 1.00 38.22 211 LYS A C 1
ATOM 1696 O O . LYS A 1 211 ? 10.422 -35.419 37.447 1.00 38.22 211 LYS A O 1
ATOM 1701 N N . GLU A 1 212 ? 10.097 -37.649 37.308 1.00 32.97 212 GLU A N 1
ATOM 1702 C CA . GLU A 1 212 ? 11.013 -38.231 38.310 1.00 32.97 212 GLU A CA 1
ATOM 1703 C C . GLU A 1 212 ? 10.352 -39.445 38.972 1.00 32.97 212 GLU A C 1
ATOM 1705 O O . GLU A 1 212 ? 9.641 -39.346 39.968 1.00 32.97 212 GLU A O 1
ATOM 1710 N N . LYS A 1 213 ? 10.605 -40.620 38.395 1.00 31.03 213 LYS A N 1
ATOM 1711 C CA . LYS A 1 213 ? 10.727 -41.883 39.128 1.00 31.03 213 LYS A CA 1
ATOM 1712 C C . LYS A 1 213 ? 11.468 -42.868 38.236 1.00 31.03 213 LYS A C 1
ATOM 1714 O O . LYS A 1 213 ? 10.868 -43.452 37.347 1.00 31.03 213 LYS A O 1
ATOM 1719 N N . GLU A 1 214 ? 12.779 -42.944 38.437 1.00 28.34 214 GLU A N 1
ATOM 1720 C CA . GLU A 1 214 ? 13.548 -44.184 38.629 1.00 28.34 214 GLU A CA 1
ATOM 1721 C C . GLU A 1 214 ? 15.042 -43.875 38.472 1.00 28.34 214 GLU A C 1
ATOM 1723 O O . GLU A 1 214 ? 15.647 -44.065 37.425 1.00 28.34 214 GLU A O 1
ATOM 1728 N N . GLU A 1 215 ? 15.641 -43.400 39.559 1.00 29.97 215 GLU A N 1
ATOM 1729 C CA . GLU A 1 215 ? 17.011 -43.756 39.915 1.00 29.97 215 GLU A CA 1
ATOM 1730 C C . GLU A 1 215 ? 16.896 -44.351 41.322 1.00 29.97 215 GLU A C 1
ATOM 1732 O O . GLU A 1 215 ? 16.421 -43.685 42.240 1.00 29.97 215 GLU A O 1
ATOM 1737 N N . ASP A 1 216 ? 17.137 -45.652 41.477 1.00 28.22 216 ASP A N 1
ATOM 1738 C CA . ASP A 1 216 ? 18.434 -46.136 41.958 1.00 28.22 216 ASP A CA 1
ATOM 1739 C C . ASP A 1 216 ? 18.359 -47.638 42.303 1.00 28.22 216 ASP A C 1
ATOM 1741 O O . ASP A 1 216 ? 17.428 -48.093 42.968 1.00 28.22 216 ASP A O 1
ATOM 1745 N N . THR A 1 217 ? 19.345 -48.415 41.855 1.00 27.58 217 THR A N 1
ATOM 1746 C CA . THR A 1 217 ? 20.026 -49.461 42.648 1.00 27.58 217 THR A CA 1
ATOM 1747 C C . THR A 1 217 ? 21.171 -50.074 41.833 1.00 27.58 217 THR A C 1
ATOM 1749 O O . THR A 1 217 ? 21.018 -51.029 41.081 1.00 27.58 217 THR A O 1
ATOM 1752 N N . ALA A 1 218 ? 22.345 -49.471 42.009 1.00 28.59 218 ALA A N 1
ATOM 1753 C CA . ALA A 1 218 ? 23.599 -50.110 42.416 1.00 28.59 218 ALA A CA 1
ATOM 1754 C C . ALA A 1 218 ? 24.049 -51.469 41.805 1.00 28.59 218 ALA A C 1
ATOM 1756 O O . ALA A 1 218 ? 23.542 -52.535 42.139 1.00 28.59 218 ALA A O 1
ATOM 1757 N N . ALA A 1 219 ? 25.222 -51.378 41.157 1.00 28.80 219 ALA A N 1
ATOM 1758 C CA . ALA A 1 219 ? 26.472 -52.091 41.490 1.00 28.80 219 ALA A CA 1
ATOM 1759 C C . ALA A 1 219 ? 26.944 -53.318 40.662 1.00 28.80 219 ALA A C 1
ATOM 1761 O O . ALA A 1 219 ? 26.449 -54.4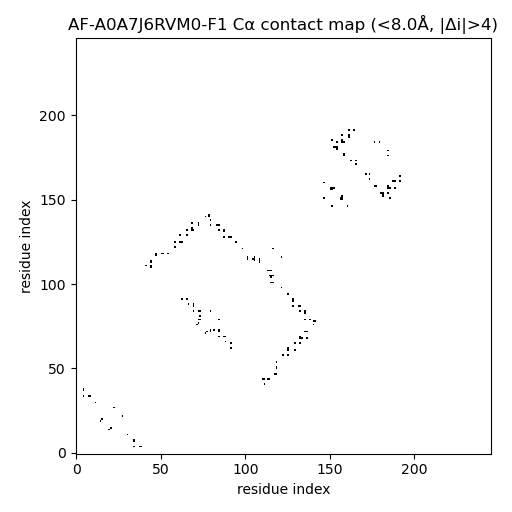29 40.799 1.00 28.80 219 ALA A O 1
ATOM 1762 N N . ALA A 1 220 ? 28.100 -53.076 40.014 1.00 27.55 220 ALA A N 1
ATOM 1763 C CA . ALA A 1 220 ? 29.361 -53.845 40.061 1.00 27.55 220 ALA A CA 1
ATOM 1764 C C . ALA A 1 220 ? 29.675 -54.964 39.033 1.00 27.55 220 ALA A C 1
ATOM 1766 O O . ALA A 1 220 ? 28.940 -55.931 38.885 1.00 27.55 220 ALA A O 1
ATOM 1767 N N . GLY A 1 221 ? 30.896 -54.862 38.466 1.00 28.12 221 GLY A N 1
ATOM 1768 C CA . GLY A 1 221 ? 31.714 -55.945 37.871 1.00 28.12 221 GLY A CA 1
ATOM 1769 C C . GLY A 1 221 ? 31.990 -55.771 36.366 1.00 28.12 221 GLY A C 1
ATOM 1770 O O . GLY A 1 221 ? 31.081 -55.967 35.577 1.00 28.12 221 GLY A O 1
ATOM 1771 N N . SER A 1 222 ? 33.117 -55.176 35.938 1.00 27.97 222 SER A N 1
ATOM 1772 C CA . SER A 1 222 ? 34.446 -55.786 35.643 1.00 27.97 222 SER A CA 1
ATOM 1773 C C . SER A 1 222 ? 34.504 -56.569 34.312 1.00 27.97 222 SER A C 1
ATOM 1775 O O . SER A 1 222 ? 33.818 -57.571 34.180 1.00 27.97 222 SER A O 1
ATOM 1777 N N . GLU A 1 223 ? 35.358 -56.054 33.398 1.00 28.67 223 GLU A N 1
ATOM 1778 C CA . GLU A 1 223 ? 36.267 -56.745 32.437 1.00 28.67 223 GLU A CA 1
ATOM 1779 C C . GLU A 1 223 ? 35.648 -57.746 31.421 1.00 28.67 223 GLU A C 1
ATOM 1781 O O . GLU A 1 223 ? 34.731 -58.481 31.737 1.00 28.67 223 GLU A O 1
ATOM 1786 N N . THR A 1 224 ? 36.047 -57.907 30.153 1.00 26.70 224 THR A N 1
ATOM 1787 C CA . THR A 1 224 ? 37.188 -57.506 29.307 1.00 26.70 224 THR A CA 1
ATOM 1788 C C . THR A 1 224 ? 36.864 -57.934 27.857 1.00 26.70 224 THR A C 1
ATOM 1790 O O . THR A 1 224 ? 36.171 -58.930 27.674 1.00 26.70 224 THR A O 1
ATOM 1793 N N . SER A 1 225 ? 37.515 -57.296 26.864 1.00 28.83 225 SER A N 1
ATOM 1794 C CA . SER A 1 225 ? 37.899 -57.855 25.534 1.00 28.83 225 SER A CA 1
ATOM 1795 C C . SER A 1 225 ? 36.754 -58.149 24.530 1.00 28.83 225 SER A C 1
ATOM 1797 O O . SER A 1 225 ? 35.672 -58.536 24.929 1.00 28.83 225 SER A O 1
ATOM 1799 N N . GLU A 1 226 ? 36.822 -57.973 23.210 1.00 29.56 226 GLU A N 1
ATOM 1800 C CA . GLU A 1 226 ? 37.843 -57.662 22.202 1.00 29.56 226 GLU A CA 1
ATOM 1801 C C . GLU A 1 226 ? 37.148 -56.843 21.084 1.00 29.56 226 GLU A C 1
ATOM 1803 O O . GLU A 1 226 ? 35.946 -56.981 20.861 1.00 29.56 226 GLU A O 1
ATOM 1808 N N . GLY A 1 227 ? 37.888 -56.015 20.345 1.00 28.64 227 GLY A N 1
ATOM 1809 C CA . GLY A 1 227 ? 37.528 -55.674 18.956 1.00 28.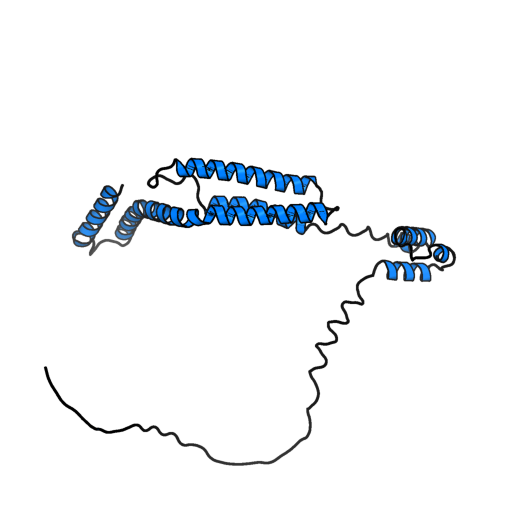64 227 GLY A CA 1
ATOM 1810 C C . GLY A 1 227 ? 38.482 -56.402 17.999 1.00 28.64 227 GLY A C 1
ATOM 1811 O O . GLY A 1 227 ? 39.307 -57.183 18.467 1.00 28.64 227 GLY A O 1
ATOM 1812 N N . PRO A 1 228 ? 38.577 -56.010 16.721 1.00 50.22 228 PRO A N 1
ATOM 1813 C CA . PRO A 1 228 ? 37.543 -55.623 15.756 1.00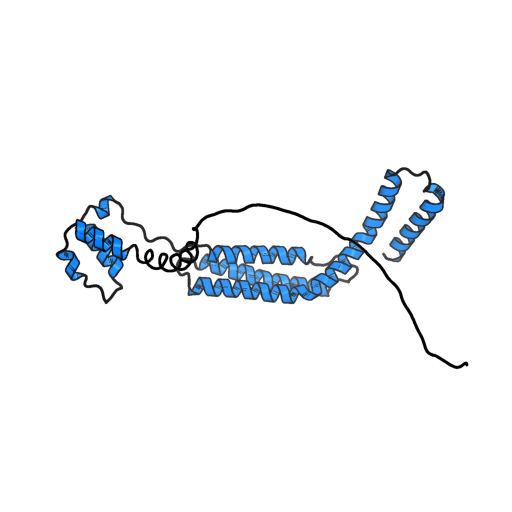 50.22 228 PRO A CA 1
ATOM 1814 C C . PRO A 1 228 ? 37.705 -56.439 14.442 1.00 50.22 228 PRO A C 1
ATOM 1816 O O . PRO A 1 228 ? 38.704 -57.131 14.265 1.00 50.22 228 PRO A O 1
ATOM 1819 N N . ALA A 1 229 ? 36.790 -56.330 13.472 1.00 31.36 229 ALA A N 1
ATOM 1820 C CA . ALA A 1 229 ? 37.099 -56.741 12.094 1.00 31.36 229 ALA A CA 1
ATOM 1821 C C . ALA A 1 229 ? 36.278 -55.965 11.053 1.00 31.36 229 ALA A C 1
ATOM 1823 O O . ALA A 1 229 ? 35.066 -56.141 10.931 1.00 31.36 229 ALA A O 1
ATOM 1824 N N . GLU A 1 230 ? 36.980 -55.112 10.306 1.00 34.31 230 GLU A N 1
ATOM 1825 C CA . GLU A 1 230 ? 36.645 -54.707 8.939 1.00 34.31 230 GLU A CA 1
ATOM 1826 C C . GLU A 1 230 ? 36.671 -55.927 8.001 1.00 34.31 230 GLU A C 1
ATOM 1828 O O . GLU A 1 230 ? 37.466 -56.839 8.223 1.00 34.31 230 GLU A O 1
ATOM 1833 N N . ALA A 1 231 ? 35.881 -55.901 6.922 1.00 32.91 231 ALA A N 1
ATOM 1834 C CA . ALA A 1 231 ? 36.383 -56.105 5.555 1.00 32.91 231 ALA A CA 1
ATOM 1835 C C . ALA A 1 231 ? 35.244 -56.061 4.520 1.00 32.91 231 ALA A C 1
ATOM 1837 O O . ALA A 1 231 ? 34.321 -56.874 4.533 1.00 32.91 231 ALA A O 1
ATOM 1838 N N . ASP A 1 232 ? 35.384 -55.113 3.594 1.00 33.56 232 ASP A N 1
ATOM 1839 C CA . ASP A 1 232 ? 35.064 -55.230 2.170 1.00 33.56 232 ASP A CA 1
ATOM 1840 C C . ASP A 1 232 ? 35.221 -56.656 1.616 1.00 33.56 232 ASP A C 1
ATOM 1842 O O . ASP A 1 232 ? 36.257 -57.279 1.843 1.00 33.56 232 ASP A O 1
ATOM 1846 N N . THR A 1 233 ? 34.302 -57.117 0.758 1.00 31.55 233 THR A N 1
ATOM 1847 C CA . THR A 1 233 ? 34.632 -57.406 -0.654 1.00 31.55 233 THR A CA 1
ATOM 1848 C C . THR A 1 233 ? 33.402 -57.691 -1.519 1.00 31.55 233 THR A C 1
ATOM 1850 O O . THR A 1 233 ? 32.305 -58.000 -1.065 1.00 31.55 233 THR A O 1
ATOM 1853 N N . LYS A 1 234 ? 33.663 -57.503 -2.806 1.00 34.16 234 LYS A N 1
ATOM 1854 C CA . LYS A 1 234 ? 32.832 -57.318 -3.989 1.00 34.16 234 LYS A CA 1
ATOM 1855 C C . LYS A 1 234 ? 32.873 -58.593 -4.857 1.00 34.16 234 LYS A C 1
ATOM 1857 O O . LYS A 1 234 ? 33.751 -59.422 -4.652 1.00 34.16 234 LYS A O 1
ATOM 1862 N N . GLU A 1 235 ? 32.029 -58.613 -5.897 1.00 33.00 235 GLU A N 1
ATOM 1863 C CA . GLU A 1 235 ? 32.068 -59.481 -7.103 1.00 33.00 235 GLU A CA 1
ATOM 1864 C C . GLU A 1 235 ? 31.633 -60.950 -6.911 1.00 33.00 235 GLU A C 1
ATOM 1866 O O . GLU A 1 235 ? 31.945 -61.583 -5.916 1.00 33.00 235 GLU A O 1
ATOM 1871 N N . GLY A 1 236 ? 30.884 -61.580 -7.820 1.00 30.80 236 GLY A N 1
ATOM 1872 C CA . GLY A 1 236 ? 30.389 -61.194 -9.142 1.00 30.80 236 GLY A CA 1
ATOM 1873 C C . GLY A 1 236 ? 29.785 -62.417 -9.863 1.00 30.80 236 GLY A C 1
ATOM 1874 O O . GLY A 1 236 ? 30.019 -63.543 -9.436 1.00 30.80 236 GLY A O 1
ATOM 1875 N N . GLU A 1 237 ? 29.065 -62.141 -10.963 1.00 34.56 237 GLU A N 1
ATOM 1876 C CA . GLU A 1 237 ? 28.816 -63.020 -12.134 1.00 34.56 237 GLU A CA 1
ATOM 1877 C C . GLU A 1 237 ? 27.928 -64.284 -11.970 1.00 34.56 237 GLU A C 1
ATOM 1879 O O . GLU A 1 237 ? 27.859 -64.885 -10.910 1.00 34.56 237 GLU A O 1
ATOM 1884 N N . ALA A 1 238 ? 27.180 -64.769 -12.972 1.00 35.47 238 ALA A N 1
ATOM 1885 C CA . ALA A 1 238 ? 27.139 -64.487 -14.412 1.00 35.47 238 ALA A CA 1
ATOM 1886 C C . ALA A 1 238 ? 25.893 -65.125 -15.087 1.00 35.47 238 ALA A C 1
ATOM 1888 O O . ALA A 1 238 ? 25.340 -66.086 -14.559 1.00 35.47 238 ALA A O 1
ATOM 1889 N N . GLU A 1 239 ? 25.583 -64.594 -16.286 1.00 38.31 239 GLU A N 1
ATOM 1890 C CA . GLU A 1 239 ? 25.064 -65.244 -17.522 1.00 38.31 239 GLU A CA 1
ATOM 1891 C C . GLU A 1 239 ? 23.692 -65.965 -17.514 1.00 38.31 239 GLU A C 1
ATOM 1893 O O . GLU A 1 239 ? 23.265 -66.535 -16.524 1.00 38.31 239 GLU A O 1
ATOM 1898 N N . GLU A 1 240 ? 22.865 -65.936 -18.571 1.00 36.62 240 GLU A N 1
ATOM 1899 C CA . GLU A 1 240 ? 23.085 -66.268 -19.999 1.00 36.62 240 GLU A CA 1
ATOM 1900 C C . GLU A 1 240 ? 21.969 -65.595 -20.865 1.00 36.62 240 GLU A C 1
ATOM 1902 O O . GLU A 1 240 ? 20.807 -65.652 -20.475 1.00 36.62 240 GLU A O 1
ATOM 1907 N N . LYS A 1 241 ? 22.246 -64.826 -21.945 1.00 48.50 241 LYS A N 1
ATOM 1908 C CA . LYS A 1 241 ? 22.506 -65.203 -23.376 1.00 48.50 241 LYS A CA 1
ATOM 1909 C C . LYS A 1 241 ? 21.255 -65.044 -24.317 1.00 48.50 241 LYS A C 1
ATOM 1911 O O . LYS A 1 241 ? 20.179 -64.785 -23.794 1.00 48.50 241 LYS A O 1
ATOM 1916 N N . PRO A 1 242 ? 21.352 -65.098 -25.678 1.00 58.47 242 PRO A N 1
ATOM 1917 C CA . PRO A 1 242 ? 21.675 -63.951 -26.558 1.00 58.47 242 PRO A CA 1
ATOM 1918 C C . PRO A 1 242 ? 20.821 -63.907 -27.876 1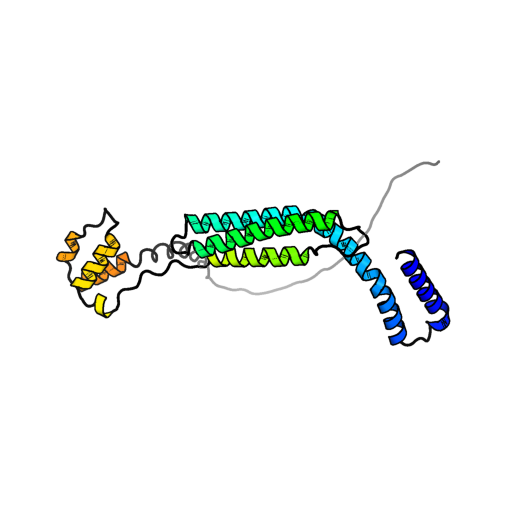.00 58.47 242 PRO A C 1
ATOM 1920 O O . PRO A 1 242 ? 19.817 -64.609 -27.972 1.00 58.47 242 PRO A O 1
ATOM 1923 N N . HIS A 1 243 ? 21.313 -63.168 -28.896 1.00 37.44 243 HIS A N 1
ATOM 1924 C CA . HIS A 1 243 ? 20.968 -63.146 -30.349 1.00 37.44 243 HIS A CA 1
ATOM 1925 C C . HIS A 1 243 ? 19.709 -62.350 -30.776 1.00 37.44 243 HIS A C 1
ATOM 1927 O O . HIS A 1 243 ? 18.678 -62.438 -30.127 1.00 37.44 243 HIS A O 1
ATOM 1933 N N . ASP A 1 244 ? 19.664 -61.580 -31.874 1.00 55.38 244 ASP A N 1
ATOM 1934 C CA . ASP A 1 244 ? 20.634 -61.220 -32.926 1.00 55.38 244 ASP A CA 1
ATOM 1935 C C . ASP A 1 244 ? 20.136 -59.980 -33.715 1.00 55.38 244 ASP A C 1
ATOM 1937 O O . ASP A 1 244 ? 18.991 -59.555 -33.557 1.00 55.38 244 ASP A O 1
ATOM 1941 N N . GLU A 1 245 ? 21.024 -59.459 -34.562 1.00 58.81 245 GLU A N 1
ATOM 1942 C CA . GLU A 1 245 ? 20.999 -58.302 -35.479 1.00 58.81 245 GLU A CA 1
ATOM 1943 C C . GLU A 1 245 ? 19.727 -58.026 -36.324 1.00 58.81 245 GLU A C 1
ATOM 1945 O O . GLU A 1 245 ? 19.141 -58.932 -36.919 1.00 58.81 245 GLU A O 1
ATOM 1950 N N . LEU A 1 246 ? 19.354 -56.742 -36.480 1.00 52.28 246 LEU A N 1
ATOM 1951 C CA . LEU A 1 246 ? 19.666 -55.845 -37.626 1.00 52.28 246 LEU A CA 1
ATOM 1952 C C . LEU A 1 246 ? 18.968 -54.482 -37.467 1.00 52.28 246 LEU A C 1
ATOM 1954 O O . LEU A 1 246 ? 17.766 -54.460 -37.118 1.00 52.28 246 LEU A O 1
#

Organism: Perkinsus olseni (NCBI:txid32597)

Sequence (246 aa):
MREGIMKTLSESEDWLYEDGFDAQLEEYKKRLDGLKKDVVPVLFRADEVELRADLPDWVSKKVASIRKVLDTVLTNRTWVANETAWKVGNDTDDFETWFKELQGKQEATALTEEPAFKVLDVKKRLASIGKAANQLMKIKKPAAAQPKKDDLLQPEKLREIIRNITQNDTTYDASKLDKMSSNELLTEYLSLVKPDKEEATKEEATKEEGKEKEEDTAAAGSETSEGPAEADTKEGEAEEKPHDEL

InterPro domains:
  IPR013126 Heat shock protein 70 family [PTHR45639] (2-212)
  IPR029048 Heat shock protein 70kD, C-terminal domain superfamily [G3DSA:1.20.1270.10] (1-55)

Foldseek 3Di:
DVVVLVVLVVVVVVCCVPVVPPDDPVVVVVSVVVSCVVVVQVVLLVVQVVVVVCLVVVLVVLLVVLVVLLVCLVPPPPVQPNVLSVVLVVLSVVLVVVVVVQVVVQVVDDSPDDGSDGSVVNVVSSVVSVVSSVVSVVDDDPDDPDDDPVLLQDLVSLLVVLCVLCVPPPPDDSVCSVVDDSVRSSVSSVCSSCVPDVVVPPVVVVPPPPDDDDDDDDDDDDDDDDDDDDDDDDDDYDDDDDDDDD

Nearest PDB structures (foldseek):
  3ok8-assembly1_B  TM=2.932E-01  e=3.210E+00  Mus musculus

pLDDT: mean 78.12, std 23.03, range [26.7, 96.25]

Mean predicted aligned error: 17.87 Å

Secondary structure (DSSP, 8-state):
-HHHHHHHHHHHHHHHHHT-TT--HHHHHHHHHHHHHHHHHHHHHHHHHHHHHTHHHHHHHHHHHHHHHHHHHHHH-TTS-HHHHHHHHHHHHHHHHHHHHHHHHHHTS-TTSPPS--HHHHHHHHHHHHHHHHHHHH-PPPPP-PPPHHHHT-HHHHHHHHHHHHTT-TTS-GGGGGG--HHHHHHHHHHHH--SSSSTTSSSTTSSTTS-----------------------------------